Protein AF-A0A1I7YEZ0-F1 (afdb_monomer_lite)

Sequence (207 aa):
MKTYNNLDSLLQDSTDDSKKLRQFAIVEEPIQRFAKAYTDMCYNNSEWSNTPAQEICDQCLDSIPCFVQRYYRRLQVIAEGEVEPESFDLPLIPQNWFCNFHDNIEKYQILQVPAYSKGRKRIASNLEKFFSVSGVTKDDAKVIGGAFGQLKVAAKEDTEGSDKYTDVLEEIKADPILGRMLLKMYYFDFEYFNYAYPMISKSKQAE

Secondary structure (DSSP, 8-state):
----SSHHHHHHH--S-GGG--EEEEEE-HHHHHHHHHHIIIII-GGGTTSHHHHHHHHHTT-HHHHHHHHHHHHHHHHTTSSPPPTTTTTTS-GGGTTTHHHHGGGEEEEEE-SSGGGHHHHHHHHHHHHHHTT--HHHHHHHHHHHHHS--S----SSS--HHHHHHHHHHH-HHHHHHHHHHSHHHHHHTTPPPP---------

InterPro domains:
  IPR005331 Sulfotransferase [PF03567] (8-196)
  IPR007669 Carbohydrate sulfotransferase Chst-1-like [PTHR22900] (11-205)

Structure (mmCIF, N/CA/C/O backbone):
data_AF-A0A1I7YEZ0-F1
#
_entry.id   AF-A0A1I7YEZ0-F1
#
loop_
_atom_site.group_PDB
_atom_site.id
_atom_site.type_symbol
_atom_site.label_atom_id
_atom_site.label_alt_id
_atom_site.label_comp_id
_atom_site.label_asym_id
_atom_site.label_entity_id
_atom_site.label_seq_id
_atom_site.pdbx_PDB_ins_code
_atom_site.Cartn_x
_atom_site.Cartn_y
_atom_site.Cartn_z
_atom_site.occupancy
_atom_site.B_iso_or_equiv
_atom_site.auth_seq_id
_atom_site.auth_comp_id
_atom_site.auth_asym_id
_atom_site.auth_atom_id
_atom_site.pdbx_PDB_model_num
ATOM 1 N N . MET A 1 1 ? 7.709 3.311 25.412 1.00 47.84 1 MET A N 1
ATOM 2 C CA . MET A 1 1 ? 6.511 2.854 24.679 1.00 47.84 1 MET A CA 1
ATOM 3 C C . MET A 1 1 ? 6.741 1.391 24.339 1.00 47.84 1 MET A C 1
ATOM 5 O O . MET A 1 1 ? 7.767 1.117 23.733 1.00 47.84 1 MET A O 1
ATOM 9 N N . LYS A 1 2 ? 5.904 0.457 24.815 1.00 65.12 2 LYS A N 1
ATOM 10 C CA . LYS A 1 2 ? 5.994 -0.949 24.385 1.00 65.12 2 LYS A CA 1
ATOM 11 C C . LYS A 1 2 ? 5.464 -1.035 22.951 1.00 65.12 2 LYS A C 1
ATOM 13 O O . LYS A 1 2 ? 4.407 -0.479 22.666 1.00 65.12 2 LYS A O 1
ATOM 18 N N . THR A 1 3 ? 6.212 -1.683 22.071 1.00 62.38 3 THR A N 1
ATOM 19 C CA . THR A 1 3 ? 5.801 -2.012 20.703 1.00 62.38 3 THR A CA 1
ATOM 20 C C . THR A 1 3 ? 5.542 -3.509 20.622 1.00 62.38 3 THR A C 1
ATOM 22 O O . THR A 1 3 ? 6.266 -4.294 21.234 1.00 62.38 3 THR A O 1
ATOM 25 N N . TYR A 1 4 ? 4.501 -3.894 19.891 1.00 67.88 4 TYR A N 1
ATOM 26 C CA . TYR A 1 4 ? 4.086 -5.285 19.719 1.00 67.88 4 TYR A CA 1
ATOM 27 C C . TYR A 1 4 ? 4.155 -5.637 18.239 1.00 67.88 4 TYR A C 1
ATOM 29 O O . TYR A 1 4 ? 3.757 -4.832 17.397 1.00 67.88 4 TYR A O 1
ATOM 37 N N . ASN A 1 5 ? 4.645 -6.837 17.933 1.00 65.38 5 ASN A N 1
ATOM 38 C CA . ASN A 1 5 ? 4.856 -7.283 16.552 1.00 65.38 5 ASN A CA 1
ATOM 39 C C . ASN A 1 5 ? 3.672 -8.091 16.004 1.00 65.38 5 ASN A C 1
ATOM 41 O O . ASN A 1 5 ? 3.602 -8.354 14.810 1.00 65.38 5 ASN A O 1
ATOM 45 N N . ASN A 1 6 ? 2.736 -8.493 16.865 1.00 66.25 6 ASN A N 1
ATOM 46 C CA . ASN A 1 6 ? 1.482 -9.119 16.463 1.00 66.25 6 ASN A CA 1
ATOM 47 C C . ASN A 1 6 ? 0.381 -8.834 17.490 1.00 66.25 6 ASN A C 1
ATOM 49 O O . ASN A 1 6 ? 0.654 -8.489 18.645 1.00 66.25 6 ASN A O 1
ATOM 53 N N . LEU A 1 7 ? -0.867 -8.992 17.054 1.00 70.75 7 LEU A N 1
ATOM 54 C CA . LEU A 1 7 ? -2.037 -8.737 17.883 1.00 70.75 7 LEU A CA 1
ATOM 55 C C . LEU A 1 7 ? -2.096 -9.658 19.111 1.00 70.75 7 LEU A C 1
ATOM 57 O O . LEU A 1 7 ? -2.437 -9.194 20.193 1.00 70.75 7 LEU A O 1
ATOM 61 N N . ASP A 1 8 ? -1.717 -10.927 18.980 1.00 74.44 8 ASP A N 1
ATOM 62 C CA . ASP A 1 8 ? -1.791 -11.883 20.090 1.00 74.44 8 ASP A CA 1
ATOM 63 C C . ASP A 1 8 ? -0.897 -11.468 21.264 1.00 74.44 8 ASP A C 1
ATOM 65 O O . ASP A 1 8 ? -1.322 -11.513 22.416 1.00 74.44 8 ASP A O 1
ATOM 69 N N . SER A 1 9 ? 0.310 -10.977 20.979 1.00 74.38 9 SER A N 1
ATOM 70 C CA . SER A 1 9 ? 1.241 -10.462 21.987 1.00 74.38 9 SER A CA 1
ATOM 71 C C . SER A 1 9 ? 0.709 -9.215 22.699 1.00 74.38 9 SER A C 1
ATOM 73 O O . SER A 1 9 ? 0.898 -9.073 23.906 1.00 74.38 9 SER A O 1
ATOM 75 N N . LEU A 1 10 ? -0.008 -8.342 21.980 1.00 77.69 10 LEU A N 1
ATOM 76 C CA . LEU A 1 10 ? -0.697 -7.193 22.571 1.00 77.69 10 LEU A CA 1
ATOM 77 C C . LEU A 1 10 ? -1.849 -7.654 23.473 1.00 77.69 10 LEU A C 1
ATOM 79 O O . LEU A 1 10 ? -2.002 -7.157 24.587 1.00 77.69 10 LEU A O 1
ATOM 83 N N . LEU A 1 11 ? -2.655 -8.607 23.002 1.00 74.75 11 LEU A N 1
ATOM 84 C CA . LEU A 1 11 ? -3.812 -9.124 23.732 1.00 74.75 11 LEU A CA 1
ATOM 85 C C . LEU A 1 11 ? -3.413 -9.892 24.997 1.00 74.75 11 LEU A C 1
ATOM 87 O O . LEU A 1 11 ? -4.123 -9.805 25.991 1.00 74.75 11 LEU A O 1
ATOM 91 N N . GLN A 1 12 ? -2.288 -10.610 24.982 1.00 76.25 12 GLN A N 1
ATOM 92 C CA . GLN A 1 12 ? -1.764 -11.322 26.154 1.00 76.25 12 GLN A CA 1
ATOM 93 C C . GLN A 1 12 ? -1.242 -10.379 27.247 1.00 76.25 12 GLN A C 1
ATOM 95 O O . GLN A 1 12 ? -1.353 -10.700 28.427 1.00 76.25 12 GLN A O 1
ATOM 100 N N . ASP A 1 13 ? -0.674 -9.232 26.868 1.00 75.50 13 ASP A N 1
ATOM 101 C CA . ASP A 1 13 ? -0.158 -8.224 27.809 1.00 75.50 13 ASP A CA 1
ATOM 102 C C . ASP A 1 13 ? -1.258 -7.245 28.274 1.00 75.50 13 ASP A C 1
ATOM 104 O O . ASP A 1 13 ? -1.076 -6.503 29.240 1.00 75.50 13 ASP A O 1
ATOM 108 N N . SER A 1 14 ? -2.416 -7.245 27.604 1.00 68.50 14 SER A N 1
ATOM 109 C CA . SER A 1 14 ? -3.590 -6.462 27.987 1.00 68.50 14 SER A CA 1
ATOM 110 C C . SER A 1 14 ? -4.290 -7.087 29.195 1.00 68.50 14 SER A C 1
ATOM 112 O O . SER A 1 14 ? -4.757 -8.221 29.150 1.00 68.50 14 SER A O 1
ATOM 114 N N . THR A 1 15 ? -4.443 -6.313 30.272 1.00 64.94 15 THR A N 1
ATOM 115 C CA . THR A 1 15 ? -5.283 -6.681 31.428 1.00 64.94 15 THR A CA 1
ATOM 116 C C . THR A 1 15 ? -6.781 -6.541 31.148 1.00 64.94 15 THR A C 1
ATOM 118 O O . THR A 1 15 ? -7.604 -6.936 31.975 1.00 64.94 15 THR A O 1
ATOM 121 N N . ASP A 1 16 ? -7.136 -5.953 30.005 1.00 61.47 16 ASP A N 1
ATOM 122 C CA . ASP A 1 16 ? -8.508 -5.702 29.591 1.00 61.47 16 ASP A CA 1
ATOM 123 C C . ASP A 1 16 ? -9.095 -6.907 28.843 1.00 61.47 16 ASP A C 1
ATOM 125 O O . ASP A 1 16 ? -8.385 -7.632 28.142 1.00 61.47 16 ASP A O 1
ATOM 129 N N . ASP A 1 17 ? -10.408 -7.110 28.971 1.00 62.22 17 ASP A N 1
ATOM 130 C CA . ASP A 1 17 ? -11.119 -8.196 28.290 1.00 62.22 17 ASP A CA 1
ATOM 131 C C . ASP A 1 17 ? -10.940 -8.036 26.772 1.00 62.22 17 ASP A C 1
ATOM 133 O O . ASP A 1 17 ? -11.490 -7.109 26.176 1.00 62.22 17 ASP A O 1
ATOM 137 N N . SER A 1 18 ? -10.164 -8.929 26.145 1.00 57.91 18 SER A N 1
ATOM 138 C CA . SER A 1 18 ? -9.861 -8.930 24.701 1.00 57.91 18 SER A CA 1
ATOM 139 C C . SER A 1 18 ? -11.098 -8.746 23.807 1.00 57.91 18 SER A C 1
ATOM 141 O O . SER A 1 18 ? -10.997 -8.202 22.709 1.00 57.91 18 SER A O 1
ATOM 143 N N . LYS A 1 19 ? -12.290 -9.110 24.302 1.00 60.75 19 LYS A N 1
ATOM 144 C CA . LYS A 1 19 ? -13.590 -8.909 23.642 1.00 60.75 19 LYS A CA 1
ATOM 145 C C . LYS A 1 19 ? -14.031 -7.444 23.519 1.00 60.75 19 LYS A C 1
ATOM 147 O O . LYS A 1 19 ? -14.966 -7.159 22.772 1.00 60.75 19 LYS A O 1
ATOM 152 N N . LYS A 1 20 ? -13.410 -6.515 24.248 1.00 66.56 20 LYS A N 1
ATOM 153 C CA . LYS A 1 20 ? -13.707 -5.073 24.209 1.00 66.56 20 LYS A CA 1
ATOM 154 C C . LYS A 1 20 ? -12.766 -4.285 23.304 1.00 66.56 20 LYS A C 1
ATOM 156 O O . LYS A 1 20 ? -13.082 -3.138 22.983 1.00 66.56 20 LYS A O 1
ATOM 161 N N . LEU A 1 21 ? -11.644 -4.869 22.878 1.00 74.25 21 LEU A N 1
ATOM 162 C CA . LEU A 1 21 ? -10.682 -4.165 22.040 1.00 74.25 21 LEU A CA 1
ATOM 163 C C . LEU A 1 21 ? -11.250 -3.992 20.629 1.00 74.25 21 LEU A C 1
ATOM 165 O O . LEU A 1 21 ? -11.374 -4.946 19.862 1.00 74.25 21 LEU A O 1
ATOM 169 N N . ARG A 1 22 ? -11.585 -2.750 20.280 1.00 79.50 22 ARG A N 1
ATOM 170 C CA . ARG A 1 22 ? -11.962 -2.380 18.917 1.00 79.50 22 ARG A CA 1
ATOM 171 C C . ARG A 1 22 ? -10.737 -1.880 18.185 1.00 79.50 22 ARG A C 1
ATOM 173 O O . ARG A 1 22 ? -10.054 -0.978 18.663 1.00 79.50 22 ARG A O 1
ATOM 180 N N . GLN A 1 23 ? -10.489 -2.450 17.017 1.00 83.94 23 GLN A N 1
ATOM 181 C CA . GLN A 1 23 ? -9.335 -2.118 16.198 1.00 83.94 23 GLN A CA 1
ATOM 182 C C . GLN A 1 23 ? -9.804 -1.585 14.854 1.00 83.94 23 GLN A C 1
ATOM 184 O O . GLN A 1 23 ? -10.861 -1.965 14.348 1.00 83.94 23 GLN A O 1
ATOM 189 N N . PHE A 1 24 ? -9.013 -0.699 14.269 1.00 87.31 24 PHE A N 1
ATOM 190 C CA . PHE A 1 24 ? -9.208 -0.254 12.901 1.00 87.31 24 PHE A CA 1
ATOM 191 C C . PHE A 1 24 ? -7.873 -0.280 12.173 1.00 87.31 24 PHE A C 1
ATOM 193 O O . PHE A 1 24 ? -6.820 -0.109 12.786 1.00 87.31 24 PHE A O 1
ATOM 200 N N . ALA A 1 25 ? -7.932 -0.487 10.866 1.00 88.00 25 ALA A N 1
ATOM 201 C CA . ALA A 1 25 ? -6.780 -0.400 9.988 1.00 88.00 25 ALA A CA 1
ATOM 202 C C . ALA A 1 25 ? -7.051 0.666 8.935 1.00 88.00 25 ALA A C 1
ATOM 204 O O . ALA A 1 25 ? -8.113 0.673 8.313 1.00 88.00 25 ALA A O 1
ATOM 205 N N . ILE A 1 26 ? -6.101 1.576 8.747 1.00 86.12 26 ILE A N 1
ATOM 206 C CA . ILE A 1 26 ? -6.144 2.549 7.658 1.00 86.12 26 ILE A CA 1
ATOM 207 C C . ILE A 1 26 ? -5.381 1.943 6.493 1.00 86.12 26 ILE A C 1
ATOM 209 O O . ILE A 1 26 ? -4.197 1.651 6.633 1.00 86.12 26 ILE A O 1
ATOM 213 N N . VAL A 1 27 ? -6.057 1.753 5.366 1.00 89.25 27 VAL A N 1
ATOM 214 C CA . VAL A 1 27 ? -5.492 1.071 4.196 1.00 89.25 27 VAL A CA 1
ATOM 215 C C . VAL A 1 27 ? -5.599 1.947 2.965 1.00 89.25 27 VAL A C 1
ATOM 217 O O . VAL A 1 27 ? -6.586 2.660 2.812 1.00 89.25 27 VAL A O 1
ATOM 220 N N . GLU A 1 28 ? -4.614 1.906 2.081 1.00 86.88 28 GLU A N 1
ATOM 221 C CA . GLU A 1 28 ? -4.579 2.712 0.851 1.00 86.88 28 GLU A CA 1
ATOM 222 C C . GLU A 1 28 ? -4.883 1.841 -0.374 1.00 86.88 28 GLU A C 1
ATOM 224 O O . GLU A 1 28 ? -4.729 0.623 -0.329 1.00 86.88 28 GLU A O 1
ATOM 229 N N . GLU A 1 29 ? -5.361 2.448 -1.462 1.00 89.50 29 GLU A N 1
ATOM 230 C CA . GLU A 1 29 ? -5.557 1.714 -2.716 1.00 89.50 29 GLU A CA 1
ATOM 231 C C . GLU A 1 29 ? -4.183 1.251 -3.246 1.00 89.50 29 GLU A C 1
ATOM 233 O O . GLU A 1 29 ? -3.270 2.083 -3.315 1.00 89.50 29 GLU A O 1
ATOM 238 N N . PRO A 1 30 ? -3.993 -0.038 -3.598 1.00 93.06 30 PRO A N 1
ATOM 239 C CA . PRO A 1 30 ? -2.649 -0.579 -3.805 1.00 93.06 30 PRO A CA 1
ATOM 240 C C . PRO A 1 30 ? -1.838 0.104 -4.910 1.00 93.06 30 PRO A C 1
ATOM 242 O O . PRO A 1 30 ? -0.642 0.336 -4.728 1.00 93.06 30 PRO A O 1
ATOM 245 N N . ILE A 1 31 ? -2.465 0.474 -6.035 1.00 92.06 31 ILE A N 1
ATOM 246 C CA . ILE A 1 31 ? -1.752 1.126 -7.145 1.00 92.06 31 ILE A CA 1
ATOM 247 C C . ILE A 1 31 ? -1.298 2.533 -6.757 1.00 92.06 31 ILE A C 1
ATOM 249 O O . ILE A 1 31 ? -0.174 2.928 -7.057 1.00 92.06 31 ILE A O 1
ATOM 253 N N . GLN A 1 32 ? -2.142 3.290 -6.065 1.00 88.25 32 GLN A N 1
ATOM 254 C CA . GLN A 1 32 ? -1.793 4.630 -5.590 1.00 88.25 32 GLN A CA 1
ATOM 255 C C . GLN A 1 32 ? -0.737 4.597 -4.499 1.00 88.25 32 GLN A C 1
ATOM 257 O O . GLN A 1 32 ? 0.177 5.418 -4.510 1.00 88.25 32 GLN A O 1
ATOM 262 N N . ARG A 1 33 ? -0.826 3.631 -3.583 1.00 89.94 33 ARG A N 1
ATOM 263 C CA . ARG A 1 33 ? 0.198 3.431 -2.561 1.00 89.94 33 ARG A CA 1
ATOM 264 C C . ARG A 1 33 ? 1.554 3.139 -3.199 1.00 89.94 33 ARG A C 1
ATOM 266 O O . ARG A 1 33 ? 2.532 3.784 -2.833 1.00 89.94 33 ARG A O 1
ATOM 273 N N . PHE A 1 34 ? 1.594 2.238 -4.186 1.00 93.62 34 PHE A N 1
ATOM 274 C CA . PHE A 1 34 ? 2.801 1.976 -4.971 1.00 93.62 34 PHE A CA 1
ATOM 275 C C . PHE A 1 34 ? 3.305 3.242 -5.667 1.00 93.62 34 PHE A C 1
ATOM 277 O O . PHE A 1 34 ? 4.469 3.587 -5.507 1.00 93.62 34 PHE A O 1
ATOM 284 N N . ALA A 1 35 ? 2.438 3.952 -6.396 1.00 90.88 35 ALA A N 1
ATOM 285 C CA . ALA A 1 35 ? 2.825 5.149 -7.136 1.00 90.88 35 ALA A CA 1
ATOM 286 C C . ALA A 1 35 ? 3.430 6.207 -6.208 1.00 90.88 35 ALA A C 1
ATOM 288 O O . ALA A 1 35 ? 4.490 6.746 -6.498 1.00 90.88 35 ALA A O 1
ATOM 289 N N . LYS A 1 36 ? 2.809 6.444 -5.049 1.00 86.19 36 LYS A N 1
ATOM 290 C CA . LYS A 1 36 ? 3.323 7.361 -4.031 1.00 86.19 36 LYS A CA 1
ATOM 291 C C . LYS A 1 36 ? 4.685 6.911 -3.506 1.00 86.19 36 LYS A C 1
ATOM 293 O O . LYS A 1 36 ? 5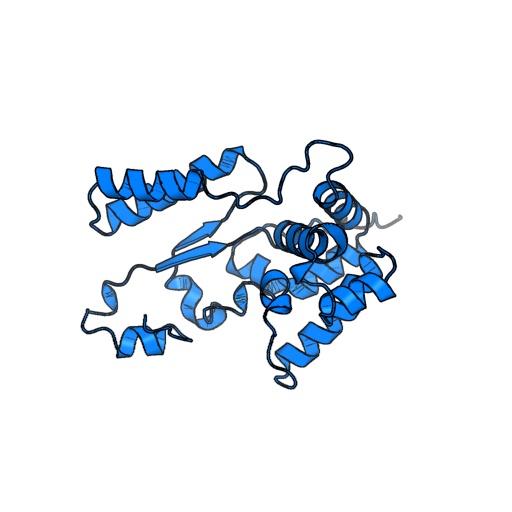.606 7.716 -3.472 1.00 86.19 36 LYS A O 1
ATOM 298 N N . ALA A 1 37 ? 4.818 5.642 -3.121 1.00 88.25 37 ALA A N 1
ATOM 299 C CA . ALA A 1 37 ? 6.067 5.105 -2.593 1.00 88.25 37 ALA A CA 1
ATOM 300 C C . ALA A 1 37 ? 7.201 5.167 -3.626 1.00 88.25 37 ALA A C 1
ATOM 302 O O . ALA A 1 37 ? 8.288 5.628 -3.298 1.00 88.25 37 ALA A O 1
ATOM 303 N N . TYR A 1 38 ? 6.937 4.767 -4.871 1.00 90.69 38 TYR A N 1
ATOM 304 C CA . TYR A 1 38 ? 7.886 4.860 -5.979 1.00 90.69 38 TYR A CA 1
ATOM 305 C C . TYR A 1 38 ? 8.289 6.311 -6.248 1.00 90.69 38 TYR A C 1
ATOM 307 O O . TYR A 1 38 ? 9.476 6.604 -6.362 1.00 90.69 38 TYR A O 1
ATOM 315 N N . THR A 1 39 ? 7.325 7.235 -6.289 1.00 87.94 39 THR A N 1
ATOM 316 C CA . THR A 1 39 ? 7.615 8.648 -6.532 1.00 87.94 39 THR A CA 1
ATOM 317 C C . THR A 1 39 ? 8.435 9.267 -5.402 1.00 87.94 39 THR A C 1
ATOM 319 O O . THR A 1 39 ? 9.439 9.933 -5.657 1.00 87.94 39 THR A O 1
ATOM 322 N N . ASP A 1 40 ? 8.048 9.017 -4.151 1.00 82.81 40 ASP A N 1
ATOM 323 C CA . ASP A 1 40 ? 8.771 9.525 -2.987 1.00 82.81 40 ASP A CA 1
ATOM 324 C C . ASP A 1 40 ? 10.198 8.969 -2.925 1.00 82.81 40 ASP A C 1
ATOM 326 O O . ASP A 1 40 ? 11.127 9.683 -2.548 1.00 82.81 40 ASP A O 1
ATOM 330 N N . MET A 1 41 ? 10.364 7.708 -3.320 1.00 83.56 41 MET A N 1
ATOM 331 C CA . MET A 1 41 ? 11.635 7.004 -3.320 1.00 83.56 41 MET A CA 1
ATOM 332 C C . MET A 1 41 ? 12.565 7.454 -4.437 1.00 83.56 41 MET A C 1
ATOM 334 O O . MET A 1 41 ? 13.671 7.883 -4.146 1.00 83.56 41 MET A O 1
ATOM 338 N N . CYS A 1 42 ? 12.117 7.395 -5.690 1.00 86.44 42 CYS A N 1
ATOM 339 C CA . CYS A 1 42 ? 12.985 7.626 -6.839 1.00 86.44 42 CYS A CA 1
ATOM 340 C C . CYS A 1 42 ? 13.148 9.111 -7.207 1.00 86.44 42 CYS A C 1
ATOM 342 O O . CYS A 1 42 ? 14.106 9.438 -7.905 1.00 86.44 42 CYS A O 1
ATOM 344 N N . TYR A 1 43 ? 12.250 10.008 -6.766 1.00 83.94 43 TYR A N 1
ATOM 345 C CA . TYR A 1 43 ? 12.280 11.423 -7.175 1.00 83.94 43 TYR A CA 1
ATOM 346 C C . TYR A 1 43 ? 12.384 12.425 -6.023 1.00 83.94 43 TYR A C 1
ATOM 348 O O . TYR A 1 43 ? 13.109 13.410 -6.152 1.00 83.94 43 TYR A O 1
ATOM 356 N N . ASN A 1 44 ? 11.670 12.218 -4.911 1.00 74.88 44 ASN A N 1
ATOM 357 C CA . ASN A 1 44 ? 11.440 13.316 -3.961 1.00 74.88 44 ASN A CA 1
ATOM 358 C C . ASN A 1 44 ? 12.363 13.326 -2.739 1.00 74.88 44 ASN A C 1
ATOM 360 O O . ASN A 1 44 ? 12.521 14.382 -2.121 1.00 74.88 44 ASN A O 1
ATOM 364 N N . ASN A 1 45 ? 12.907 12.181 -2.315 1.00 68.19 45 ASN A N 1
ATOM 365 C CA . ASN A 1 45 ? 13.511 12.080 -0.987 1.00 68.19 45 ASN A CA 1
ATOM 366 C C . ASN A 1 45 ? 14.967 11.596 -1.005 1.00 68.19 45 ASN A C 1
ATOM 368 O O . ASN A 1 45 ? 15.268 10.433 -1.257 1.00 68.19 45 ASN A O 1
ATOM 372 N N . SER A 1 46 ? 15.872 12.491 -0.596 1.00 64.06 46 SER A N 1
ATOM 373 C CA . SER A 1 46 ? 17.286 12.184 -0.380 1.00 64.06 46 SER A CA 1
ATOM 374 C C . SER A 1 46 ? 17.543 11.203 0.770 1.00 64.06 46 SER A C 1
ATOM 376 O O . SER A 1 46 ? 18.636 10.654 0.841 1.00 64.06 46 SER A O 1
ATOM 378 N N . GLU A 1 47 ? 16.595 10.961 1.679 1.00 67.88 47 GLU A N 1
ATOM 379 C CA . GLU A 1 47 ? 16.747 9.963 2.754 1.00 67.88 47 GLU A CA 1
ATOM 380 C C . GLU A 1 47 ? 16.870 8.533 2.216 1.00 67.88 47 GLU A C 1
ATOM 382 O O . GLU A 1 47 ? 17.475 7.688 2.872 1.00 67.88 47 GLU A O 1
ATOM 387 N N . TRP A 1 48 ? 16.354 8.264 1.013 1.00 68.50 48 TRP A N 1
ATOM 388 C CA . TRP A 1 48 ? 16.518 6.966 0.355 1.00 68.50 48 TRP A CA 1
ATOM 389 C C . TRP A 1 48 ? 17.851 6.833 -0.381 1.00 68.50 48 TRP A C 1
ATOM 391 O O . TRP A 1 48 ? 18.169 5.747 -0.870 1.00 68.50 48 TRP A O 1
ATOM 401 N N . SER A 1 49 ? 18.664 7.894 -0.419 1.00 68.06 49 SER A N 1
ATOM 402 C CA . SER A 1 49 ? 20.004 7.850 -1.007 1.00 68.06 49 SER A CA 1
ATOM 403 C C . SER A 1 49 ? 20.819 6.724 -0.378 1.00 68.06 49 SER A C 1
ATOM 405 O O . SER A 1 49 ? 20.943 6.644 0.844 1.00 68.06 49 SER A O 1
ATOM 407 N N . ASN A 1 50 ? 21.432 5.892 -1.219 1.00 73.50 50 ASN A N 1
ATOM 408 C CA . ASN A 1 50 ? 22.218 4.718 -0.818 1.00 73.50 50 ASN A CA 1
ATOM 409 C C . ASN A 1 50 ? 21.407 3.550 -0.220 1.00 73.50 50 ASN A C 1
ATOM 411 O O . ASN A 1 50 ? 21.985 2.690 0.442 1.00 73.50 50 ASN A O 1
ATOM 415 N N . THR A 1 51 ? 20.092 3.486 -0.444 1.00 77.69 51 THR A N 1
ATOM 416 C CA . THR A 1 51 ? 19.308 2.267 -0.172 1.00 77.69 51 THR A CA 1
ATOM 417 C C . THR A 1 51 ? 19.284 1.340 -1.396 1.00 77.69 51 THR A C 1
ATOM 419 O O . THR A 1 51 ? 19.356 1.835 -2.523 1.00 77.69 51 THR A O 1
ATOM 422 N N . PRO A 1 52 ? 19.113 0.012 -1.227 1.00 77.88 52 PRO A N 1
ATOM 423 C CA . PRO A 1 52 ? 18.874 -0.905 -2.348 1.00 77.88 52 PRO A CA 1
ATOM 424 C C . PRO A 1 52 ? 17.695 -0.480 -3.235 1.00 77.88 52 PRO A C 1
ATOM 426 O O . PRO A 1 52 ? 17.697 -0.692 -4.442 1.00 77.88 52 PRO A O 1
ATOM 429 N N . ALA A 1 53 ? 16.686 0.152 -2.638 1.00 73.69 53 ALA A N 1
ATOM 430 C CA . ALA A 1 53 ? 15.557 0.757 -3.330 1.00 73.69 53 ALA A CA 1
ATOM 431 C C . ALA A 1 53 ? 15.992 1.846 -4.328 1.00 73.69 53 ALA A C 1
ATOM 433 O O . ALA A 1 53 ? 15.640 1.784 -5.507 1.00 73.69 53 ALA A O 1
ATOM 434 N N . GLN A 1 54 ? 16.811 2.798 -3.871 1.00 80.25 54 GLN A N 1
ATOM 435 C CA . GLN A 1 54 ? 17.385 3.836 -4.727 1.00 80.25 54 GLN A CA 1
ATOM 436 C C . GLN A 1 54 ? 18.346 3.250 -5.762 1.00 80.25 54 GLN A C 1
ATOM 438 O O . GLN A 1 54 ? 18.323 3.668 -6.912 1.00 80.25 54 GLN A O 1
ATOM 443 N N . GLU A 1 55 ? 19.129 2.231 -5.402 1.00 83.94 55 GLU A N 1
ATOM 444 C CA . GLU A 1 55 ? 19.974 1.517 -6.362 1.00 83.94 55 GLU A CA 1
ATOM 445 C C . GLU A 1 55 ? 19.133 0.904 -7.497 1.00 83.94 55 GLU A C 1
ATOM 447 O O . GLU A 1 55 ? 19.529 0.951 -8.664 1.00 83.94 55 GLU A O 1
ATOM 452 N N . ILE A 1 56 ? 17.946 0.365 -7.191 1.00 84.94 56 ILE A N 1
ATOM 453 C CA . ILE A 1 56 ? 17.008 -0.103 -8.217 1.00 84.94 56 ILE A CA 1
ATOM 454 C C . ILE A 1 56 ? 16.503 1.073 -9.064 1.00 84.94 56 ILE A C 1
ATOM 456 O O . ILE A 1 56 ? 16.478 0.928 -10.286 1.00 84.94 56 ILE A O 1
ATOM 460 N N . CYS A 1 57 ? 16.130 2.212 -8.462 1.00 88.19 57 CYS A N 1
ATOM 461 C CA . CYS A 1 57 ? 15.737 3.418 -9.207 1.00 88.19 57 CYS A CA 1
ATOM 462 C C . CYS A 1 57 ? 16.843 3.841 -10.194 1.00 88.19 57 CYS A C 1
ATOM 464 O O . CYS A 1 57 ? 16.589 3.954 -11.395 1.00 88.19 57 CYS A O 1
ATOM 466 N N . ASP A 1 58 ? 18.082 3.970 -9.711 1.00 85.50 58 ASP A N 1
ATOM 467 C CA . ASP A 1 58 ? 19.245 4.420 -10.482 1.00 85.50 58 ASP A CA 1
ATOM 468 C C . ASP A 1 58 ? 19.572 3.455 -11.632 1.00 85.50 58 ASP A C 1
ATOM 470 O O . ASP A 1 58 ? 19.824 3.870 -12.763 1.00 85.50 58 ASP A O 1
ATOM 474 N N . GLN A 1 59 ? 19.523 2.143 -11.378 1.00 88.69 59 GLN A N 1
ATOM 475 C CA . GLN A 1 59 ? 19.794 1.123 -12.397 1.00 88.69 59 GLN A CA 1
ATOM 476 C C . GLN A 1 59 ? 18.657 0.963 -13.413 1.00 88.69 59 GLN A C 1
ATOM 478 O O . GLN A 1 59 ? 18.877 0.396 -14.487 1.00 88.69 59 GLN A O 1
ATOM 483 N N . CYS A 1 60 ? 17.451 1.427 -13.085 1.00 91.88 60 CYS A N 1
ATOM 484 C CA . CYS A 1 60 ? 16.301 1.391 -13.979 1.00 91.88 60 CYS A CA 1
ATOM 485 C C . CYS A 1 60 ? 16.110 2.672 -14.795 1.00 91.88 60 CYS A C 1
ATOM 487 O O . CYS A 1 60 ? 15.292 2.638 -15.712 1.00 91.88 60 CYS A O 1
ATOM 489 N N . LEU A 1 61 ? 16.856 3.752 -14.522 1.00 85.81 61 LEU A N 1
ATOM 490 C CA . LEU A 1 61 ? 16.813 5.009 -15.286 1.00 85.81 61 LEU A CA 1
ATOM 491 C C . LEU A 1 61 ? 15.368 5.484 -15.544 1.00 85.81 61 LEU A C 1
ATOM 493 O O . LEU A 1 61 ? 14.973 5.669 -16.692 1.00 85.81 61 LEU A O 1
ATOM 497 N N . ASP A 1 62 ? 14.563 5.598 -14.483 1.00 82.56 62 ASP A N 1
ATOM 498 C CA . ASP A 1 62 ? 13.138 5.985 -14.525 1.00 82.56 62 ASP A CA 1
ATOM 499 C C . ASP A 1 62 ? 12.164 4.976 -15.161 1.00 82.56 62 ASP A C 1
ATOM 501 O O . ASP A 1 62 ? 10.974 5.250 -15.288 1.00 82.56 62 ASP A O 1
ATOM 505 N N . SER A 1 63 ? 12.608 3.771 -15.527 1.00 93.50 63 SER A N 1
ATOM 506 C CA . SER A 1 63 ? 11.702 2.737 -16.039 1.00 93.50 63 SER A CA 1
ATOM 507 C C . SER A 1 63 ? 10.887 2.084 -14.913 1.00 93.50 63 SER A C 1
ATOM 509 O O . SER A 1 63 ? 11.397 1.238 -14.168 1.00 93.50 63 SER A O 1
ATOM 511 N N . ILE A 1 64 ? 9.587 2.396 -14.844 1.00 94.56 64 ILE A N 1
ATOM 512 C CA . ILE A 1 64 ? 8.648 1.775 -13.893 1.00 94.56 64 ILE A CA 1
ATOM 513 C C . ILE A 1 64 ? 8.560 0.252 -14.100 1.00 94.56 64 ILE A C 1
ATOM 515 O O . ILE A 1 64 ? 8.683 -0.481 -13.114 1.00 94.56 64 ILE A O 1
ATOM 519 N N . PRO A 1 65 ? 8.438 -0.288 -15.335 1.00 95.94 65 PRO A N 1
ATOM 520 C CA . PRO A 1 65 ? 8.444 -1.736 -15.545 1.00 95.94 65 PRO A CA 1
ATOM 521 C C . PRO A 1 65 ? 9.715 -2.425 -15.033 1.00 95.94 65 PRO A C 1
ATOM 523 O O . PRO A 1 65 ? 9.630 -3.497 -14.428 1.00 95.94 65 PRO A O 1
ATOM 526 N N . CYS A 1 66 ? 10.888 -1.808 -15.230 1.00 96.38 66 CYS A N 1
ATOM 527 C CA . CYS A 1 66 ? 12.153 -2.317 -14.698 1.00 96.38 66 CYS A CA 1
ATOM 528 C C . CYS A 1 66 ? 12.131 -2.367 -13.166 1.00 96.38 66 CYS A C 1
ATOM 530 O O . CYS A 1 66 ? 12.475 -3.401 -12.581 1.00 96.38 66 CYS A O 1
ATOM 532 N N . PHE A 1 67 ? 11.681 -1.283 -12.524 1.00 95.81 67 PHE A N 1
ATOM 533 C CA . PHE A 1 67 ? 11.586 -1.201 -11.070 1.00 95.81 67 PHE A CA 1
ATOM 534 C C . PHE A 1 67 ? 10.660 -2.288 -10.524 1.00 95.81 67 PHE A C 1
ATOM 536 O O . PHE A 1 67 ? 11.077 -3.088 -9.688 1.00 95.81 67 PHE A O 1
ATOM 543 N N . VAL A 1 68 ? 9.435 -2.390 -11.052 1.00 96.50 68 VAL A N 1
ATOM 544 C CA . VAL A 1 68 ? 8.440 -3.382 -10.615 1.00 96.50 68 VAL A CA 1
ATOM 545 C C . VAL A 1 68 ? 8.970 -4.803 -10.795 1.00 96.50 68 VAL A C 1
ATOM 547 O O . VAL A 1 68 ? 8.802 -5.633 -9.906 1.00 96.50 68 VAL A O 1
ATOM 550 N N . GLN A 1 69 ? 9.666 -5.106 -11.895 1.00 96.00 69 GLN A N 1
ATOM 551 C CA . GLN A 1 69 ? 10.239 -6.438 -12.103 1.00 96.00 69 GLN A CA 1
ATOM 552 C C . GLN A 1 69 ? 11.312 -6.789 -11.073 1.00 96.00 69 GLN A C 1
ATOM 554 O O . GLN A 1 69 ? 11.339 -7.913 -10.567 1.00 96.00 69 GLN A O 1
ATOM 559 N N . ARG A 1 70 ? 12.215 -5.856 -10.776 1.00 95.25 70 ARG A N 1
ATOM 560 C CA . ARG A 1 70 ? 13.295 -6.080 -9.810 1.00 95.25 70 ARG A CA 1
ATOM 561 C C . ARG A 1 70 ? 12.763 -6.140 -8.389 1.00 95.25 70 ARG A C 1
ATOM 563 O O . ARG A 1 70 ? 13.125 -7.046 -7.643 1.00 95.25 70 ARG A O 1
ATOM 570 N N . TYR A 1 71 ? 11.860 -5.232 -8.047 1.00 95.31 71 TYR A N 1
ATOM 571 C CA . TYR A 1 71 ? 11.269 -5.184 -6.724 1.00 95.31 71 TYR A CA 1
ATOM 572 C C . TYR A 1 71 ? 10.354 -6.387 -6.464 1.00 95.31 71 TYR A C 1
ATOM 574 O O . TYR A 1 71 ? 10.377 -6.942 -5.372 1.00 95.31 71 TYR A O 1
ATOM 582 N N . TYR A 1 72 ? 9.647 -6.900 -7.479 1.00 96.06 72 TYR A N 1
ATOM 583 C CA . TYR A 1 72 ? 8.913 -8.164 -7.361 1.00 96.06 72 TYR A CA 1
ATOM 584 C C . TYR A 1 72 ? 9.823 -9.332 -6.958 1.00 96.06 72 TYR A C 1
ATOM 586 O O . TYR A 1 72 ? 9.451 -10.108 -6.086 1.00 96.06 72 TYR A O 1
ATOM 594 N N . ARG A 1 73 ? 11.040 -9.431 -7.512 1.00 95.25 73 ARG A N 1
ATOM 595 C CA . ARG A 1 73 ? 12.008 -10.460 -7.084 1.00 95.25 73 ARG A CA 1
ATOM 596 C C . ARG A 1 73 ? 12.425 -10.277 -5.627 1.00 95.25 73 ARG A C 1
ATOM 598 O O . ARG A 1 73 ? 12.517 -11.260 -4.905 1.00 95.25 73 ARG A O 1
ATOM 605 N N . ARG A 1 74 ? 12.625 -9.032 -5.181 1.00 94.19 74 ARG A N 1
ATOM 606 C CA . ARG A 1 74 ? 12.894 -8.736 -3.765 1.00 94.19 74 ARG A CA 1
ATOM 607 C C . ARG A 1 74 ? 11.731 -9.176 -2.871 1.00 94.19 74 ARG A C 1
ATOM 609 O O . ARG A 1 74 ? 11.973 -9.811 -1.854 1.00 94.19 74 ARG A O 1
ATOM 616 N N . LEU A 1 75 ? 10.484 -8.922 -3.277 1.00 95.38 75 LEU A N 1
ATOM 617 C CA . LEU A 1 75 ? 9.302 -9.398 -2.552 1.00 95.38 75 LEU A CA 1
ATOM 618 C C . LEU A 1 75 ? 9.258 -10.925 -2.439 1.00 95.38 75 LEU A C 1
ATOM 620 O O . LEU A 1 75 ? 8.856 -11.426 -1.398 1.00 95.38 75 LEU A O 1
ATOM 624 N N . GLN A 1 76 ? 9.671 -11.668 -3.470 1.00 96.12 76 GLN A N 1
ATOM 625 C CA . GLN A 1 76 ? 9.717 -13.135 -3.406 1.00 96.12 76 GLN A CA 1
ATOM 626 C C . GLN A 1 76 ? 10.705 -13.620 -2.339 1.00 96.12 76 GLN A C 1
ATOM 628 O O . GLN A 1 76 ? 10.328 -14.414 -1.487 1.00 96.12 76 GLN A O 1
ATOM 633 N N . VAL A 1 77 ? 11.915 -13.059 -2.326 1.00 96.50 77 VAL A N 1
ATOM 634 C CA . VAL A 1 77 ? 12.961 -13.384 -1.340 1.00 96.50 77 VAL A CA 1
ATOM 635 C C . VAL A 1 77 ? 12.518 -13.021 0.088 1.00 96.50 77 VAL A C 1
ATOM 637 O O . VAL A 1 77 ? 12.754 -13.786 1.022 1.00 96.50 77 VAL A O 1
ATOM 640 N N . ILE A 1 78 ? 11.815 -11.892 0.266 1.00 95.31 78 ILE A N 1
ATOM 641 C CA . ILE A 1 78 ? 11.222 -11.521 1.565 1.00 95.31 78 ILE A CA 1
ATOM 642 C C . ILE A 1 78 ? 10.122 -12.513 1.968 1.00 95.31 78 ILE A C 1
ATOM 644 O O . ILE A 1 78 ? 10.088 -12.972 3.106 1.00 95.31 78 ILE A O 1
ATOM 648 N N . ALA A 1 79 ? 9.230 -12.874 1.043 1.00 93.81 79 ALA A N 1
ATOM 649 C CA . ALA A 1 79 ? 8.136 -13.809 1.310 1.00 93.81 79 ALA A CA 1
ATOM 650 C C . ALA A 1 79 ? 8.629 -15.230 1.638 1.00 93.81 79 ALA A C 1
ATOM 652 O O . ALA A 1 79 ? 7.971 -15.951 2.385 1.00 93.81 79 ALA A O 1
ATOM 653 N N . GLU A 1 80 ? 9.781 -15.629 1.096 1.00 95.94 80 GLU A N 1
ATOM 654 C CA . GLU A 1 80 ? 10.455 -16.900 1.388 1.00 95.94 80 GLU A CA 1
ATOM 655 C C . GLU A 1 80 ? 11.207 -16.879 2.733 1.00 95.94 80 GLU A C 1
ATOM 657 O O . GLU A 1 80 ? 11.650 -17.924 3.207 1.00 95.94 80 GLU A O 1
ATOM 662 N N . GLY A 1 81 ? 11.311 -15.712 3.381 1.00 94.19 81 GLY A N 1
ATOM 663 C CA . GLY A 1 81 ? 12.014 -15.536 4.653 1.00 94.19 81 GLY A CA 1
ATOM 664 C C . GLY A 1 81 ? 13.537 -15.554 4.518 1.00 94.19 81 GLY A C 1
ATOM 665 O O . GLY A 1 81 ? 14.241 -15.711 5.514 1.00 94.19 81 GLY A O 1
ATOM 666 N N . GLU A 1 82 ? 14.062 -15.409 3.300 1.00 95.81 82 GLU A N 1
ATOM 667 C CA . GLU A 1 82 ? 15.505 -15.349 3.054 1.00 95.81 82 GLU A CA 1
ATOM 668 C C . GLU A 1 82 ? 16.100 -14.000 3.485 1.00 95.81 82 GLU A C 1
ATOM 670 O O . GLU A 1 82 ? 17.269 -13.925 3.870 1.00 95.81 82 GLU A O 1
ATOM 675 N N . VAL A 1 83 ? 15.297 -12.931 3.427 1.00 93.38 83 VAL A N 1
ATOM 676 C CA . VAL A 1 83 ? 15.675 -11.569 3.822 1.00 93.38 83 VAL A CA 1
ATOM 677 C C . VAL A 1 83 ? 14.524 -10.915 4.585 1.00 93.38 83 VAL A C 1
ATOM 679 O O . VAL A 1 83 ? 13.377 -10.959 4.151 1.00 93.38 83 VAL A O 1
ATOM 682 N N . GLU A 1 84 ? 14.836 -10.266 5.705 1.00 91.12 84 GLU A N 1
ATOM 683 C CA . GLU A 1 84 ? 13.871 -9.443 6.441 1.00 91.12 84 GLU A CA 1
ATOM 684 C C . GLU A 1 84 ? 13.631 -8.104 5.719 1.00 91.12 84 GLU A C 1
ATOM 686 O O . GLU A 1 84 ? 14.587 -7.514 5.204 1.00 91.12 84 GLU A O 1
ATOM 691 N N . PRO A 1 85 ? 12.390 -7.581 5.691 1.00 91.69 85 PRO A N 1
ATOM 692 C CA . PRO A 1 85 ? 12.105 -6.294 5.071 1.00 91.69 85 PRO A CA 1
ATOM 693 C C . PRO A 1 85 ? 12.822 -5.157 5.810 1.00 91.69 85 PRO A C 1
ATOM 695 O O . PRO A 1 85 ? 12.769 -5.037 7.036 1.00 91.69 85 PRO A O 1
ATOM 698 N N . GLU A 1 86 ? 13.460 -4.278 5.048 1.00 90.12 86 GLU A N 1
ATOM 699 C CA . GLU A 1 86 ? 14.150 -3.098 5.558 1.00 90.12 86 GLU A CA 1
ATOM 700 C C . GLU A 1 86 ? 13.201 -1.890 5.620 1.00 90.12 86 GLU A C 1
ATOM 702 O O . GLU A 1 86 ? 12.083 -1.909 5.100 1.00 90.12 86 GLU A O 1
ATOM 707 N N . SER A 1 87 ? 13.630 -0.790 6.246 1.00 86.12 87 SER A N 1
ATOM 708 C CA . SER A 1 87 ? 12.785 0.405 6.414 1.00 86.12 87 SER A CA 1
ATOM 709 C C . SER A 1 87 ? 12.273 0.985 5.089 1.00 86.12 87 SER A C 1
ATOM 711 O O . SER A 1 87 ? 11.155 1.499 5.042 1.00 86.12 87 SER A O 1
ATOM 713 N N . PHE A 1 88 ? 13.056 0.870 4.013 1.00 85.50 88 PHE A N 1
ATOM 714 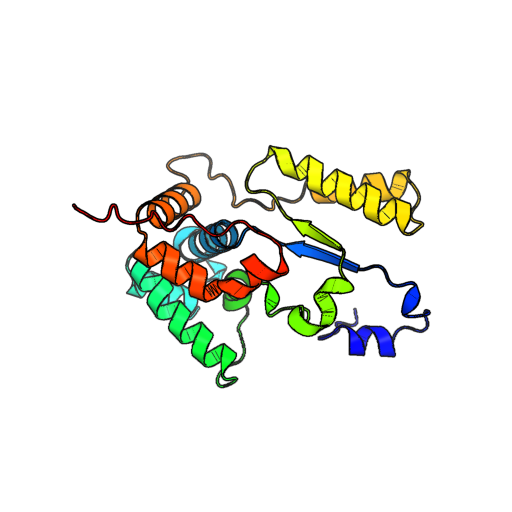C CA . PHE A 1 88 ? 12.659 1.301 2.671 1.00 85.50 88 PHE A CA 1
ATOM 715 C C . PHE A 1 88 ? 11.676 0.352 1.990 1.00 85.50 88 PHE A C 1
ATOM 717 O O . PHE A 1 88 ? 11.007 0.755 1.043 1.00 85.50 88 PHE A O 1
ATOM 724 N N . ASP A 1 89 ? 11.567 -0.893 2.452 1.00 91.81 89 ASP A N 1
ATOM 725 C CA . ASP A 1 89 ? 10.609 -1.843 1.901 1.00 91.81 89 ASP A CA 1
ATOM 726 C C . ASP A 1 89 ? 9.197 -1.557 2.399 1.00 91.81 89 ASP A C 1
ATOM 728 O O . ASP A 1 89 ? 8.224 -1.761 1.676 1.00 91.81 89 ASP A O 1
ATOM 732 N N . LEU A 1 90 ? 9.066 -1.038 3.623 1.00 90.56 90 LEU A N 1
ATOM 733 C CA . LEU A 1 90 ? 7.776 -0.853 4.291 1.00 90.56 90 LEU A CA 1
ATOM 734 C C . LEU A 1 90 ? 6.731 -0.106 3.441 1.00 90.56 90 LEU A C 1
ATOM 736 O O . LEU A 1 90 ? 5.578 -0.544 3.437 1.00 90.56 90 LEU A O 1
ATOM 740 N N . PRO A 1 91 ? 7.067 0.968 2.695 1.00 88.75 91 PRO A N 1
ATOM 741 C CA . PRO A 1 91 ? 6.113 1.654 1.823 1.00 88.75 91 PRO A CA 1
ATOM 742 C C . PRO A 1 91 ? 5.718 0.866 0.563 1.00 88.75 91 PRO A C 1
ATOM 744 O O . PRO A 1 91 ? 4.680 1.165 -0.022 1.00 88.75 91 PRO A O 1
ATOM 747 N N . LEU A 1 92 ? 6.513 -0.125 0.143 1.00 92.75 92 LEU A N 1
ATOM 748 C CA . LEU A 1 92 ? 6.346 -0.871 -1.110 1.00 92.75 92 LEU A CA 1
ATOM 749 C C . LEU A 1 92 ? 5.852 -2.310 -0.921 1.00 92.75 92 LEU A C 1
ATOM 751 O O . LEU A 1 92 ? 5.242 -2.846 -1.845 1.00 92.75 92 LEU A O 1
ATOM 755 N N . ILE A 1 93 ? 6.067 -2.951 0.230 1.00 95.00 93 ILE A N 1
ATOM 756 C CA . ILE A 1 93 ? 5.530 -4.300 0.481 1.00 95.00 93 ILE A CA 1
ATOM 757 C C . ILE A 1 93 ? 4.004 -4.278 0.631 1.00 95.00 93 ILE A C 1
ATOM 759 O O . ILE A 1 93 ? 3.459 -3.237 1.018 1.00 95.00 93 ILE A O 1
ATOM 763 N N . PRO A 1 94 ? 3.298 -5.387 0.342 1.00 95.75 94 PRO A N 1
ATOM 764 C CA . PRO A 1 94 ? 1.850 -5.459 0.505 1.00 95.75 94 PRO A CA 1
ATOM 765 C C . PRO A 1 94 ? 1.410 -5.094 1.919 1.00 95.75 94 PRO A C 1
ATOM 767 O O . PRO A 1 94 ? 1.985 -5.546 2.911 1.00 95.75 94 PRO A O 1
ATOM 770 N N . GLN A 1 95 ? 0.385 -4.253 2.029 1.00 93.12 95 GLN A N 1
ATOM 771 C CA . GLN A 1 95 ? -0.063 -3.761 3.326 1.00 93.12 95 GLN A CA 1
ATOM 772 C C . GLN A 1 95 ? -0.677 -4.889 4.177 1.00 93.12 95 GLN A C 1
ATOM 774 O O . GLN A 1 95 ? -0.640 -4.836 5.408 1.00 93.12 95 GLN A O 1
ATOM 779 N N . ASN A 1 96 ? -1.169 -5.951 3.539 1.00 93.06 96 ASN A N 1
ATOM 780 C CA . ASN A 1 96 ? -1.678 -7.144 4.191 1.00 93.06 96 ASN A CA 1
ATOM 781 C C . ASN A 1 96 ? -0.595 -7.981 4.896 1.00 93.06 96 ASN A C 1
ATOM 783 O O . ASN A 1 96 ? -0.949 -8.857 5.685 1.00 93.06 96 ASN A O 1
ATOM 787 N N . TRP A 1 97 ? 0.694 -7.742 4.622 1.00 92.75 97 TRP A N 1
ATOM 788 C CA . TRP A 1 97 ? 1.802 -8.420 5.311 1.00 92.75 97 TRP A CA 1
ATOM 789 C C . TRP A 1 97 ? 2.001 -7.893 6.735 1.00 92.75 97 TRP A C 1
ATOM 791 O O . TRP A 1 97 ? 2.561 -8.581 7.586 1.00 92.75 97 TRP A O 1
ATOM 801 N N . PHE A 1 98 ? 1.499 -6.693 7.026 1.00 87.69 98 PHE A N 1
ATOM 802 C CA . PHE A 1 98 ? 1.467 -6.161 8.382 1.00 87.69 98 PHE A CA 1
ATOM 803 C C . PHE A 1 98 ? 0.299 -6.742 9.178 1.00 87.69 98 PHE A C 1
ATOM 805 O O . PHE A 1 98 ? -0.691 -7.209 8.622 1.00 87.69 98 PHE A O 1
ATOM 812 N N . CYS A 1 99 ? 0.396 -6.680 10.508 1.00 80.56 99 CYS A N 1
ATOM 813 C CA . CYS A 1 99 ? -0.701 -6.981 11.440 1.00 80.56 99 CYS A CA 1
ATOM 814 C C . CYS A 1 99 ? -1.325 -8.386 11.320 1.00 80.56 99 CYS A C 1
ATOM 816 O O . CYS A 1 99 ? -2.341 -8.646 11.961 1.00 80.56 99 CYS A O 1
ATOM 818 N N . ASN A 1 100 ? -0.720 -9.290 10.543 1.00 81.94 100 ASN A N 1
ATOM 819 C CA . ASN A 1 100 ? -1.251 -10.613 10.237 1.00 81.94 100 ASN A CA 1
ATOM 820 C C . ASN A 1 100 ? -2.727 -10.567 9.787 1.00 81.94 100 ASN A C 1
ATOM 822 O O . ASN A 1 100 ? -3.594 -11.225 10.370 1.00 81.94 100 ASN A O 1
ATOM 826 N N . PHE A 1 101 ? -3.029 -9.735 8.779 1.00 88.38 101 PHE A N 1
ATOM 827 C CA . PHE A 1 101 ? -4.401 -9.544 8.295 1.00 88.38 101 PHE A CA 1
ATOM 828 C C . PHE A 1 101 ? -5.049 -10.833 7.783 1.00 88.38 101 PHE A C 1
ATOM 830 O O . PHE A 1 101 ? -6.258 -10.969 7.919 1.00 88.38 101 PHE A O 1
ATOM 837 N N . HIS A 1 102 ? -4.278 -11.788 7.257 1.00 86.31 102 HIS A N 1
ATOM 838 C CA . HIS A 1 102 ? -4.820 -13.076 6.810 1.00 86.31 102 HIS A CA 1
ATOM 839 C C . HIS A 1 102 ? -5.639 -13.786 7.901 1.00 86.31 102 HIS A C 1
ATOM 841 O O . HIS A 1 102 ? -6.720 -14.292 7.615 1.00 86.31 102 HIS A O 1
ATOM 847 N N . ASP A 1 103 ? -5.158 -13.743 9.146 1.00 86.75 103 ASP A N 1
ATOM 848 C CA . ASP A 1 103 ? -5.771 -14.456 10.270 1.00 86.75 103 ASP A CA 1
ATOM 849 C C . ASP A 1 103 ? -6.716 -13.588 11.112 1.00 86.75 103 ASP A C 1
ATOM 851 O O . ASP A 1 103 ? -7.384 -14.098 12.010 1.00 86.75 103 ASP A O 1
ATOM 855 N N . ASN A 1 104 ? -6.700 -12.266 10.911 1.00 86.19 104 ASN A N 1
ATOM 856 C CA . ASN A 1 104 ? -7.284 -11.322 11.866 1.00 86.19 104 ASN A CA 1
ATOM 857 C C . ASN A 1 104 ? -8.127 -10.218 11.233 1.00 86.19 104 ASN A C 1
ATOM 859 O O . ASN A 1 104 ? -8.559 -9.318 11.956 1.00 86.19 104 ASN A O 1
ATOM 863 N N . ILE A 1 105 ? -8.332 -10.208 9.915 1.00 89.00 105 ILE A N 1
ATOM 864 C CA . ILE A 1 105 ? -8.976 -9.075 9.243 1.00 89.00 105 ILE A CA 1
ATOM 865 C C . ILE A 1 105 ? -10.373 -8.761 9.784 1.00 89.00 105 ILE A C 1
ATOM 867 O O . ILE A 1 105 ? -10.741 -7.594 9.903 1.00 89.00 105 ILE A O 1
ATOM 871 N N . GLU A 1 106 ? -11.123 -9.773 10.205 1.00 88.50 106 GLU A N 1
ATOM 872 C CA . GLU A 1 106 ? -12.444 -9.643 10.816 1.00 88.50 106 GLU A CA 1
ATOM 873 C C . GLU A 1 106 ? -12.428 -8.909 12.166 1.00 88.50 106 GLU A C 1
ATOM 875 O O . GLU A 1 106 ? -13.464 -8.410 12.612 1.00 88.50 106 GLU A O 1
ATOM 880 N N . LYS A 1 107 ? -11.258 -8.799 12.809 1.00 85.81 107 LYS A N 1
ATOM 881 C CA . LYS A 1 107 ? -11.052 -8.054 14.061 1.00 85.81 107 LYS A CA 1
ATOM 882 C C . LYS A 1 107 ? -10.842 -6.556 13.822 1.00 85.81 107 LYS A C 1
ATOM 884 O O . LYS A 1 107 ? -10.870 -5.785 14.785 1.00 85.81 107 LYS A O 1
ATOM 889 N N . TYR A 1 108 ? -10.650 -6.133 12.571 1.00 88.12 108 TYR A N 1
ATOM 890 C CA . TYR A 1 108 ? -10.401 -4.742 12.202 1.00 88.12 108 TYR A CA 1
ATOM 891 C C . TYR A 1 108 ? -11.594 -4.117 11.482 1.00 88.12 108 TYR A C 1
ATOM 893 O O . TYR A 1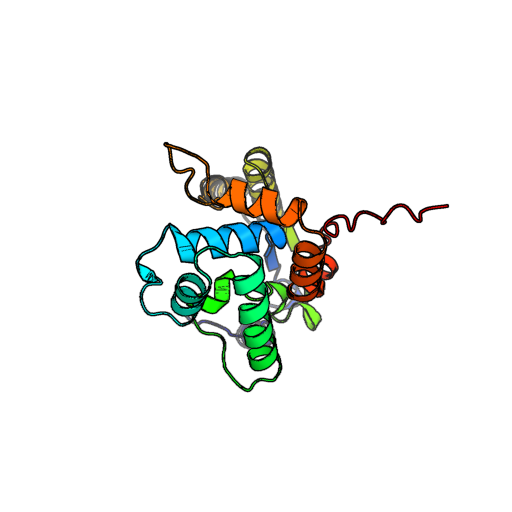 108 ? -12.141 -4.651 10.521 1.00 88.12 108 TYR A O 1
ATOM 901 N N . GLN A 1 109 ? -11.935 -2.888 11.867 1.00 88.75 109 GLN A N 1
ATOM 902 C CA . GLN A 1 109 ? -12.669 -2.001 10.977 1.00 88.75 109 GLN A CA 1
ATOM 903 C C . GLN A 1 109 ? -11.712 -1.453 9.910 1.00 88.75 109 GLN A C 1
ATOM 905 O O . GLN A 1 109 ? -10.836 -0.639 10.207 1.00 88.75 109 GLN A O 1
ATOM 910 N N . ILE A 1 110 ? -11.901 -1.862 8.657 1.00 88.56 110 ILE A N 1
ATOM 911 C CA . ILE A 1 110 ? -11.097 -1.369 7.536 1.00 88.56 110 ILE A CA 1
ATOM 912 C C . ILE A 1 110 ? -11.552 0.036 7.125 1.00 88.56 110 ILE A C 1
ATOM 914 O O . ILE A 1 110 ? -12.711 0.274 6.777 1.00 88.56 110 ILE A O 1
ATOM 918 N N . LEU A 1 111 ? -10.622 0.987 7.167 1.00 86.19 111 LEU A N 1
ATOM 919 C CA . LEU A 1 111 ? -10.803 2.381 6.788 1.00 86.19 111 LEU A CA 1
ATOM 920 C C . LEU A 1 111 ? -9.992 2.670 5.526 1.00 86.19 111 LEU A C 1
ATOM 922 O O . LEU A 1 111 ? -8.820 3.033 5.586 1.00 86.19 111 LEU A O 1
ATOM 926 N N . GLN A 1 112 ? -10.643 2.531 4.375 1.00 84.88 112 GLN A N 1
ATOM 927 C CA . GLN A 1 112 ? -10.030 2.827 3.084 1.00 84.88 112 GLN A CA 1
ATOM 928 C C . GLN A 1 112 ? -9.747 4.327 2.927 1.00 84.88 112 GLN A C 1
ATOM 930 O O . GLN A 1 112 ? -10.675 5.156 2.949 1.00 84.88 112 GLN A O 1
ATOM 935 N N . VAL A 1 113 ? -8.478 4.663 2.701 1.00 76.00 113 VAL A N 1
ATOM 936 C CA . VAL A 1 113 ? -8.026 5.978 2.266 1.00 76.00 113 VAL A CA 1
ATOM 937 C C . VAL A 1 113 ? -8.390 6.129 0.791 1.00 76.00 113 VAL A C 1
ATOM 939 O O . VAL A 1 113 ? -7.900 5.395 -0.061 1.00 76.00 113 VAL A O 1
ATOM 942 N N . PRO A 1 114 ? -9.282 7.062 0.455 1.00 63.06 114 PRO A N 1
ATOM 943 C CA . PRO A 1 114 ? -9.642 7.311 -0.924 1.00 63.06 114 PRO A CA 1
ATOM 944 C C . PRO A 1 114 ? -8.551 8.096 -1.643 1.00 63.06 114 PRO A C 1
ATOM 946 O O . PRO A 1 114 ? -7.989 9.044 -1.100 1.00 63.06 114 PRO A O 1
ATOM 949 N N . ALA A 1 115 ? -8.416 7.769 -2.921 1.00 54.81 115 ALA A N 1
ATOM 950 C CA . ALA A 1 115 ? -7.484 8.322 -3.894 1.00 54.81 115 ALA A CA 1
ATOM 951 C C . ALA A 1 115 ? -7.387 9.843 -4.015 1.00 54.81 115 ALA A C 1
ATOM 953 O O . ALA A 1 115 ? -6.397 10.362 -4.515 1.00 54.81 115 ALA A O 1
ATOM 954 N N . TYR A 1 116 ? -8.428 10.571 -3.605 1.00 50.25 116 TYR A N 1
ATOM 955 C CA . TYR A 1 116 ? -8.543 12.003 -3.854 1.00 50.25 116 TYR A CA 1
ATOM 956 C C . TYR A 1 116 ? -9.109 12.764 -2.652 1.00 50.25 116 TYR A C 1
ATOM 958 O O . TYR A 1 116 ? -9.877 12.246 -1.832 1.00 50.25 116 TYR A O 1
ATOM 966 N N . SER A 1 117 ? -8.766 14.054 -2.604 1.00 50.94 117 SER A N 1
ATOM 967 C CA . SER A 1 117 ? -9.025 15.034 -1.538 1.00 50.94 117 SER A CA 1
ATOM 968 C C . SER A 1 117 ? -10.424 15.000 -0.902 1.00 50.94 117 SER A C 1
ATOM 970 O O . SER A 1 117 ? -10.549 15.248 0.300 1.00 50.94 117 SER A O 1
ATOM 972 N N . LYS A 1 118 ? -11.476 14.637 -1.652 1.00 50.84 118 LYS A N 1
ATOM 973 C CA . LYS A 1 118 ? -12.855 14.538 -1.137 1.00 50.84 118 LYS A CA 1
ATOM 974 C C . LYS A 1 118 ? -13.028 13.514 -0.024 1.00 50.84 118 LYS A C 1
ATOM 976 O O . LYS A 1 118 ? -13.926 13.673 0.801 1.00 50.84 118 LYS A O 1
ATOM 981 N N . GLY A 1 119 ? -12.199 12.482 0.034 1.00 57.34 119 GLY A N 1
ATOM 982 C CA . GLY A 1 119 ? -12.431 11.419 0.992 1.00 57.34 119 GLY A CA 1
ATOM 983 C C . GLY A 1 119 ? -11.559 11.463 2.254 1.00 57.34 119 GLY A C 1
ATOM 984 O O . GLY A 1 119 ? -11.786 10.662 3.153 1.00 57.34 119 GLY A O 1
ATOM 985 N N . ARG A 1 120 ? -10.713 12.491 2.426 1.00 65.25 120 ARG A N 1
ATOM 986 C CA . ARG A 1 120 ? -10.140 12.837 3.746 1.00 65.25 120 ARG A CA 1
ATOM 987 C C . ARG A 1 120 ? -11.226 13.152 4.777 1.00 65.25 120 ARG A C 1
ATOM 989 O O . ARG A 1 120 ? -11.192 12.642 5.892 1.00 65.25 120 ARG A O 1
ATOM 996 N N . LYS A 1 121 ? -12.262 13.902 4.373 1.00 70.56 121 LYS A N 1
ATOM 997 C CA . LYS A 1 121 ? -13.454 14.151 5.208 1.00 70.56 121 LYS A CA 1
ATOM 998 C C . LYS A 1 121 ? -14.191 12.856 5.567 1.00 70.56 121 LYS A C 1
ATOM 1000 O O . LYS A 1 121 ? -14.735 12.746 6.660 1.00 70.56 121 LYS A O 1
ATOM 1005 N N . ARG A 1 122 ? -14.183 11.869 4.663 1.00 75.00 122 ARG A N 1
ATOM 1006 C CA . ARG A 1 122 ? -14.795 10.553 4.888 1.00 75.00 122 ARG A CA 1
ATOM 1007 C C . ARG A 1 122 ? -14.015 9.743 5.923 1.00 75.00 122 ARG A C 1
ATOM 1009 O O . ARG A 1 122 ? -14.641 9.182 6.811 1.00 75.00 122 ARG A O 1
ATOM 1016 N N . ILE A 1 123 ? -12.681 9.726 5.859 1.00 77.44 123 ILE A N 1
ATOM 1017 C CA . ILE A 1 123 ? -11.846 9.082 6.891 1.00 77.44 123 ILE A CA 1
ATOM 1018 C C . ILE A 1 123 ? -12.067 9.756 8.244 1.00 77.44 123 ILE A C 1
ATOM 1020 O O . ILE A 1 123 ? -12.348 9.067 9.216 1.00 77.44 123 ILE A O 1
ATOM 1024 N N . ALA A 1 124 ? -12.003 11.091 8.294 1.00 80.75 124 ALA A N 1
ATOM 1025 C CA . ALA A 1 124 ? -12.231 11.860 9.516 1.00 80.75 124 ALA A CA 1
ATOM 1026 C C . ALA A 1 124 ? -13.585 11.521 10.159 1.00 80.75 124 ALA A C 1
ATOM 1028 O O . ALA A 1 124 ? -13.645 11.208 11.344 1.00 80.75 124 ALA A O 1
ATOM 1029 N N . SER A 1 125 ? -14.657 11.497 9.360 1.00 83.06 125 SER A N 1
ATOM 1030 C CA . SER A 1 125 ? -15.998 11.128 9.827 1.00 83.06 125 SER A CA 1
ATOM 1031 C C . SER A 1 125 ? -16.096 9.658 10.253 1.00 83.06 125 SER A C 1
ATOM 1033 O O . SER A 1 125 ? -16.740 9.350 11.255 1.00 83.06 125 SER A O 1
ATOM 1035 N N . ASN A 1 126 ? -15.435 8.743 9.539 1.00 83.69 126 ASN A N 1
ATOM 1036 C CA . ASN A 1 126 ? -15.402 7.328 9.908 1.00 83.69 126 ASN A CA 1
ATOM 1037 C C . ASN A 1 126 ? -14.654 7.099 11.228 1.00 83.69 126 ASN A C 1
ATOM 1039 O O . ASN A 1 126 ? -15.105 6.288 12.034 1.00 83.69 126 ASN A O 1
ATOM 1043 N N . LEU A 1 127 ? -13.554 7.820 11.459 1.00 86.00 127 LEU A N 1
ATOM 1044 C CA . LEU A 1 127 ? -12.801 7.785 12.712 1.00 86.00 127 LEU A CA 1
ATOM 1045 C C . LEU A 1 127 ? -13.603 8.400 13.855 1.00 86.00 127 LEU A C 1
ATOM 1047 O O . LEU A 1 127 ? -13.736 7.770 14.897 1.00 86.00 127 LEU A O 1
ATOM 1051 N N . GLU A 1 128 ? -14.209 9.573 13.653 1.00 88.00 128 GLU A N 1
ATOM 1052 C CA . GLU A 1 128 ? -15.108 10.185 14.639 1.00 88.00 128 GLU A CA 1
ATOM 1053 C C . GLU A 1 128 ? -16.214 9.202 15.048 1.00 88.00 128 GLU A C 1
ATOM 1055 O O . GLU A 1 128 ? -16.452 8.979 16.239 1.00 88.00 128 GLU A O 1
ATOM 1060 N N . LYS A 1 129 ? -16.845 8.542 14.067 1.00 87.75 129 LYS A N 1
ATOM 1061 C CA . LYS A 1 129 ? -17.850 7.507 14.317 1.00 87.75 129 LYS A CA 1
ATOM 1062 C C . LYS A 1 129 ? -17.259 6.331 15.092 1.00 87.75 129 LYS A C 1
ATOM 1064 O O . LYS A 1 129 ? -17.861 5.933 16.085 1.00 87.75 129 LYS A O 1
ATOM 1069 N N . PHE A 1 130 ? -16.116 5.794 14.659 1.00 87.81 130 PHE A N 1
ATOM 1070 C CA . PHE A 1 130 ? -15.429 4.671 15.303 1.00 87.81 130 PHE A CA 1
ATOM 1071 C C . PHE A 1 130 ? -15.128 4.960 16.777 1.00 87.81 130 PHE A C 1
ATOM 1073 O O . PHE A 1 130 ? -15.494 4.166 17.644 1.00 87.81 130 PHE A O 1
ATOM 1080 N N . PHE A 1 131 ? -14.529 6.110 17.084 1.00 87.75 131 PHE A N 1
ATOM 1081 C CA . PHE A 1 131 ? -14.193 6.489 18.455 1.00 87.75 131 PHE A CA 1
ATOM 1082 C C . PHE A 1 131 ? -15.447 6.743 19.295 1.00 87.75 131 PHE A C 1
ATOM 1084 O O . PHE A 1 131 ? -15.540 6.231 20.411 1.00 87.75 131 PHE A O 1
ATOM 1091 N N . SER A 1 132 ? -16.461 7.413 18.735 1.00 86.50 132 SER A N 1
ATOM 1092 C CA . SER A 1 132 ? -17.737 7.648 19.425 1.00 86.50 132 SER A CA 1
ATOM 1093 C C . SER A 1 132 ? -18.429 6.342 19.831 1.00 86.50 132 SER A C 1
ATOM 1095 O O . SER A 1 132 ? -18.876 6.197 20.967 1.00 86.50 132 SER A O 1
ATOM 1097 N N . VAL A 1 133 ? -18.500 5.350 18.931 1.00 86.50 133 VAL A N 1
ATOM 1098 C CA . VAL A 1 133 ? -19.101 4.040 19.258 1.00 86.50 133 VAL A CA 1
ATOM 1099 C C . VAL A 1 133 ? -18.223 3.189 20.175 1.00 86.50 133 VAL A C 1
ATOM 1101 O O . VAL A 1 133 ? -18.698 2.177 20.688 1.00 86.50 133 VAL A O 1
ATOM 1104 N N . SER A 1 134 ? -16.959 3.573 20.353 1.00 84.56 134 SER A N 1
ATOM 1105 C CA . SER A 1 134 ? -15.987 2.922 21.236 1.00 84.56 134 SER A CA 1
ATOM 1106 C C . SER A 1 134 ? -15.924 3.575 22.623 1.00 84.56 134 SER A C 1
ATOM 1108 O O . SER A 1 134 ? -15.050 3.240 23.413 1.00 84.56 134 SER A O 1
ATOM 1110 N N . GLY A 1 135 ? -16.856 4.484 22.937 1.00 86.19 135 GLY A N 1
ATOM 1111 C CA . GLY A 1 135 ? -16.981 5.106 24.259 1.00 86.19 135 GLY A CA 1
ATOM 1112 C C . GLY A 1 135 ? -16.183 6.398 24.441 1.00 86.19 135 GLY A C 1
ATOM 1113 O O . GLY A 1 135 ? -16.202 6.961 25.533 1.00 86.19 135 GLY A O 1
ATOM 1114 N N . VAL A 1 136 ? -15.520 6.897 23.393 1.00 88.00 136 VAL A N 1
ATOM 1115 C CA . VAL A 1 136 ? -14.892 8.226 23.404 1.00 88.00 136 VAL A CA 1
ATOM 1116 C C . VAL A 1 136 ? -15.985 9.295 23.339 1.00 88.00 136 VAL A C 1
ATOM 1118 O O . VAL A 1 136 ? -16.984 9.129 22.633 1.00 88.00 136 VAL A O 1
ATOM 1121 N N . THR A 1 137 ? -15.817 10.395 24.080 1.00 91.62 137 THR A N 1
ATOM 1122 C CA . THR A 1 137 ? -16.781 11.502 24.044 1.00 91.62 137 THR A CA 1
ATOM 1123 C C . THR A 1 137 ? -16.888 12.061 22.623 1.00 91.62 137 THR A C 1
ATOM 1125 O O . THR A 1 137 ? -15.928 12.020 21.853 1.00 91.62 137 THR A O 1
ATOM 1128 N N . LYS A 1 138 ? -18.059 12.587 22.242 1.00 88.38 138 LYS A N 1
ATOM 1129 C CA . LYS A 1 138 ? -18.252 13.130 20.885 1.00 88.38 138 LYS A CA 1
ATOM 1130 C C . LYS A 1 138 ? -17.263 14.252 20.561 1.00 88.38 138 LYS A C 1
ATOM 1132 O O . LYS A 1 138 ? -16.799 14.333 19.428 1.00 88.38 138 LYS A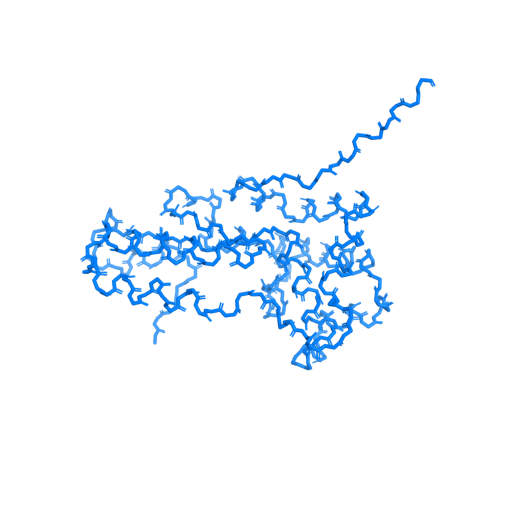 O 1
ATOM 1137 N N . ASP A 1 139 ? -16.936 15.085 21.546 1.00 90.06 139 ASP A N 1
ATOM 1138 C CA . ASP A 1 139 ? -16.007 16.198 21.363 1.00 90.06 139 ASP A CA 1
ATOM 1139 C C . ASP A 1 139 ? -14.578 15.692 21.127 1.00 90.06 139 ASP A C 1
ATOM 1141 O O . ASP A 1 139 ? -13.948 16.092 20.146 1.00 90.06 139 ASP A O 1
ATOM 1145 N N . ASP A 1 140 ? -14.103 14.732 21.926 1.00 88.75 140 ASP A N 1
ATOM 1146 C CA . ASP A 1 140 ? -12.779 14.123 21.735 1.00 88.75 140 ASP A CA 1
ATOM 1147 C C . ASP A 1 140 ? -12.701 13.337 20.420 1.00 88.75 140 ASP A C 1
ATOM 1149 O O . ASP A 1 140 ? -11.735 13.455 19.665 1.00 88.75 140 ASP A O 1
ATOM 1153 N N . ALA A 1 141 ? -13.745 12.574 20.086 1.00 87.12 141 ALA A N 1
ATOM 1154 C CA . ALA A 1 141 ? -13.818 11.820 18.837 1.00 87.12 141 ALA A CA 1
ATOM 1155 C C . ALA A 1 141 ? -13.759 12.744 17.609 1.00 87.12 141 ALA A C 1
ATOM 1157 O O . ALA A 1 141 ? -13.103 12.417 16.616 1.00 87.12 141 ALA A O 1
ATOM 1158 N N . LYS A 1 142 ? -14.394 13.919 17.688 1.00 87.19 142 LYS A N 1
ATOM 1159 C CA . LYS A 1 142 ? -14.340 14.953 16.650 1.00 87.19 142 LYS A CA 1
ATOM 1160 C C . LYS A 1 142 ? -12.950 15.577 16.537 1.00 87.19 142 LYS A C 1
ATOM 1162 O O . LYS A 1 142 ? -12.490 15.812 15.419 1.00 87.19 142 LYS A O 1
ATOM 1167 N N . VAL A 1 143 ? -12.266 15.821 17.657 1.00 86.50 143 VAL A N 1
ATOM 1168 C CA . VAL A 1 143 ? -10.869 16.291 17.659 1.00 86.50 143 VAL A CA 1
ATOM 1169 C C . VAL A 1 143 ? -9.962 15.268 16.976 1.00 86.50 143 VAL A C 1
ATOM 1171 O O . VAL A 1 143 ? -9.206 15.635 16.076 1.00 86.50 143 VAL A O 1
ATOM 1174 N N . ILE A 1 144 ? -10.086 13.984 17.327 1.00 81.38 144 ILE A N 1
ATOM 1175 C CA . ILE A 1 144 ? -9.295 12.904 16.723 1.00 81.38 144 ILE A CA 1
ATOM 1176 C C . ILE A 1 144 ? -9.574 12.808 15.218 1.00 81.38 144 ILE A C 1
ATOM 1178 O O . ILE A 1 144 ? -8.644 12.870 14.415 1.00 81.38 144 ILE A O 1
ATOM 1182 N N . GLY A 1 145 ? -10.845 12.721 14.810 1.00 80.00 145 GLY A N 1
ATOM 1183 C CA . GLY A 1 145 ? -11.220 12.686 13.393 1.00 80.00 145 GLY A CA 1
ATOM 1184 C C . GLY A 1 145 ? -10.700 13.906 12.623 1.00 80.00 145 GLY A C 1
ATOM 1185 O O . GLY A 1 145 ? -10.165 13.770 11.519 1.00 80.00 145 GLY A O 1
ATOM 1186 N N . GLY A 1 146 ? -10.782 15.093 13.229 1.00 77.81 146 GLY A N 1
ATOM 1187 C CA . GLY A 1 146 ? -10.263 16.344 12.680 1.00 77.81 146 GLY A CA 1
ATOM 1188 C C . GLY A 1 146 ? -8.749 16.332 12.459 1.00 77.81 146 GLY A C 1
ATOM 1189 O O . GLY A 1 146 ? -8.302 16.744 11.388 1.00 77.81 146 GLY A O 1
ATOM 1190 N N . ALA A 1 147 ? -7.972 15.811 13.413 1.00 76.88 147 ALA A N 1
ATOM 1191 C CA . ALA A 1 147 ? -6.518 15.685 13.290 1.00 76.88 147 ALA A CA 1
ATOM 1192 C C . ALA A 1 147 ? -6.125 14.784 12.108 1.00 76.88 147 ALA A C 1
ATOM 1194 O O . ALA A 1 147 ? -5.259 15.143 11.311 1.00 76.88 147 ALA A O 1
ATOM 1195 N N . PHE A 1 148 ? -6.826 13.664 11.915 1.00 69.00 148 PHE A N 1
ATOM 1196 C CA . PHE A 1 148 ? -6.605 12.785 10.761 1.00 69.00 148 PHE A CA 1
ATOM 1197 C C . PHE A 1 148 ? -6.981 13.436 9.428 1.00 69.00 148 PHE A C 1
ATOM 1199 O O . PHE A 1 148 ? -6.289 13.239 8.431 1.00 69.00 148 PHE A O 1
ATOM 1206 N N . GLY A 1 149 ? -8.036 14.255 9.392 1.00 64.69 149 GLY A N 1
ATOM 1207 C CA . GLY A 1 149 ? -8.392 15.029 8.199 1.00 64.69 149 GLY A CA 1
ATOM 1208 C C . GLY A 1 149 ? -7.299 16.012 7.756 1.00 64.69 149 GLY A C 1
ATOM 1209 O O . GLY A 1 149 ? -7.254 16.383 6.579 1.00 64.69 149 GLY A O 1
ATOM 1210 N N . GLN A 1 150 ? -6.420 16.410 8.681 1.00 63.06 150 GLN A N 1
ATOM 1211 C CA . GLN A 1 150 ? -5.294 17.315 8.451 1.00 63.06 150 GLN A CA 1
ATOM 1212 C C . GLN A 1 150 ? -3.981 16.589 8.120 1.00 63.06 150 GLN A C 1
ATOM 1214 O O . GLN A 1 150 ? -3.048 17.239 7.646 1.00 63.06 150 GLN A O 1
ATOM 1219 N N . LEU A 1 151 ? -3.896 15.264 8.311 1.00 58.34 151 LEU A N 1
ATOM 1220 C CA . LEU A 1 151 ? -2.717 14.493 7.915 1.00 58.34 151 LEU A CA 1
ATOM 1221 C C . LEU A 1 151 ? -2.525 14.584 6.397 1.00 58.34 151 LEU A C 1
ATOM 1223 O O . LEU A 1 151 ? -3.436 14.326 5.601 1.00 58.34 151 LEU A O 1
ATOM 1227 N N . LYS A 1 152 ? -1.310 14.952 5.986 1.00 53.75 152 LYS A N 1
ATOM 1228 C CA . LYS A 1 152 ? -0.881 14.895 4.588 1.00 53.75 152 LYS A CA 1
ATOM 1229 C C . LYS A 1 152 ? -0.645 13.429 4.222 1.00 53.75 152 LYS A C 1
ATOM 1231 O O . LYS A 1 152 ? 0.458 12.924 4.363 1.00 53.75 152 LYS A O 1
ATOM 1236 N N . VAL A 1 153 ? -1.711 12.729 3.834 1.00 51.59 153 VAL A N 1
ATOM 1237 C CA . VAL A 1 153 ? -1.625 11.333 3.362 1.00 51.59 153 VAL A CA 1
ATOM 1238 C C . VAL A 1 153 ? -1.275 11.272 1.871 1.00 51.59 153 VAL A C 1
ATOM 1240 O O . VAL A 1 153 ? -0.711 10.285 1.419 1.00 51.59 153 VAL A O 1
ATOM 1243 N N . ALA A 1 154 ? -1.535 12.339 1.112 1.00 47.53 154 ALA A N 1
ATOM 1244 C CA . ALA A 1 154 ? -1.075 12.452 -0.270 1.00 47.53 154 ALA A CA 1
ATOM 1245 C C . ALA A 1 154 ? 0.416 12.820 -0.320 1.00 47.53 154 ALA A C 1
ATOM 1247 O O . ALA A 1 154 ? 0.896 13.523 0.577 1.00 47.53 154 ALA A O 1
ATOM 1248 N N . ALA A 1 155 ? 1.111 12.372 -1.375 1.00 44.22 155 ALA A N 1
ATOM 1249 C CA . ALA A 1 155 ? 2.399 12.937 -1.776 1.00 44.22 155 ALA A CA 1
ATOM 1250 C C . ALA A 1 155 ? 2.300 14.472 -1.757 1.00 44.22 155 ALA A C 1
ATOM 1252 O O . ALA A 1 155 ? 1.214 15.028 -1.969 1.00 44.22 155 ALA A O 1
ATOM 1253 N N . LYS A 1 156 ? 3.396 15.169 -1.435 1.00 43.06 156 LYS A N 1
ATOM 1254 C CA . LYS A 1 156 ? 3.423 16.628 -1.588 1.00 43.06 156 LYS A CA 1
ATOM 1255 C C . LYS A 1 156 ? 2.969 16.934 -3.017 1.00 43.06 156 LYS A C 1
ATOM 1257 O O . LYS A 1 156 ? 3.588 16.457 -3.955 1.00 43.06 156 LYS A O 1
ATOM 1262 N N . GLU A 1 157 ? 1.882 17.692 -3.162 1.00 41.84 157 GLU A N 1
ATOM 1263 C CA . GLU A 1 157 ? 1.604 18.379 -4.420 1.00 41.84 157 GLU A CA 1
ATOM 1264 C C . GLU A 1 157 ? 2.793 19.324 -4.616 1.00 41.84 157 GLU A C 1
ATOM 1266 O O . GLU A 1 157 ? 2.852 20.373 -3.968 1.00 41.84 157 GLU A O 1
ATOM 1271 N N . ASP A 1 158 ? 3.791 18.908 -5.397 1.00 38.97 158 ASP A N 1
ATOM 1272 C CA . ASP A 1 158 ? 4.852 19.814 -5.804 1.00 38.97 158 ASP A CA 1
ATOM 1273 C C . ASP A 1 158 ? 4.201 20.861 -6.702 1.00 38.97 158 ASP A C 1
ATOM 1275 O O . ASP A 1 158 ? 3.737 20.618 -7.818 1.00 38.97 158 ASP A O 1
ATOM 1279 N N . THR A 1 159 ? 4.070 22.051 -6.133 1.00 37.12 159 THR A N 1
ATOM 1280 C CA . THR A 1 159 ? 3.671 23.268 -6.817 1.00 37.12 159 THR A CA 1
ATOM 1281 C C . THR A 1 159 ? 4.791 23.673 -7.768 1.00 37.12 159 THR A C 1
ATOM 1283 O O . THR A 1 159 ? 5.556 24.557 -7.415 1.00 37.12 159 THR A O 1
ATOM 1286 N N . GLU A 1 160 ? 4.921 22.984 -8.907 1.00 36.34 160 GLU A N 1
ATOM 1287 C CA . GLU A 1 160 ? 5.484 23.439 -10.193 1.00 36.34 160 GLU A CA 1
ATOM 1288 C C . GLU A 1 160 ? 5.853 22.233 -11.082 1.00 36.34 160 GLU A C 1
ATOM 1290 O O . GLU A 1 160 ? 6.888 21.606 -10.899 1.00 36.34 160 GLU A O 1
ATOM 1295 N N . GLY A 1 161 ? 5.030 21.963 -12.106 1.00 40.88 161 GLY A N 1
ATOM 1296 C CA . GLY A 1 161 ? 5.336 21.015 -13.190 1.00 40.88 161 GLY A CA 1
ATOM 1297 C C . GLY A 1 161 ? 4.995 19.555 -12.865 1.00 40.88 161 GLY A C 1
ATOM 1298 O O . GLY A 1 161 ? 5.329 19.082 -11.795 1.00 40.88 161 GLY A O 1
ATOM 1299 N N . SER A 1 162 ? 4.280 18.888 -13.785 1.00 51.38 162 SER A N 1
ATOM 1300 C CA . SER A 1 162 ? 3.895 17.456 -13.792 1.00 51.38 162 SER A CA 1
ATOM 1301 C C . SER A 1 162 ? 4.130 16.694 -12.479 1.00 51.38 162 SER A C 1
ATOM 1303 O O . SER A 1 162 ? 5.251 16.282 -12.178 1.00 51.38 162 SER A O 1
ATOM 1305 N N . ASP A 1 163 ? 3.060 16.476 -11.718 1.00 77.31 163 ASP A N 1
ATOM 1306 C CA . ASP A 1 163 ? 3.102 15.629 -10.533 1.00 77.31 163 ASP A CA 1
ATOM 1307 C C . ASP A 1 163 ? 3.579 14.222 -10.934 1.00 77.31 163 ASP A C 1
ATOM 1309 O O . ASP A 1 163 ? 2.827 13.466 -11.549 1.00 77.31 163 ASP A O 1
ATOM 1313 N N . LYS A 1 164 ? 4.834 13.874 -10.611 1.00 84.62 164 LYS A N 1
ATOM 1314 C CA . LYS A 1 164 ? 5.448 12.579 -10.956 1.00 84.62 164 LYS A CA 1
ATOM 1315 C C . LYS A 1 164 ? 4.595 11.397 -10.513 1.00 84.62 164 LYS A C 1
ATOM 1317 O O . LYS A 1 164 ? 4.591 10.362 -11.172 1.00 84.62 164 LYS A O 1
ATOM 1322 N N . TYR A 1 165 ? 3.840 11.554 -9.431 1.00 85.12 165 TYR A N 1
ATOM 1323 C CA . TYR A 1 165 ? 2.868 10.563 -8.988 1.00 85.12 165 TYR A CA 1
ATOM 1324 C C . TYR A 1 165 ? 1.735 10.367 -10.006 1.00 85.12 165 TYR A C 1
ATOM 1326 O O . TYR A 1 165 ? 1.344 9.234 -10.294 1.00 85.12 165 TYR A O 1
ATOM 1334 N N . THR A 1 166 ? 1.223 11.454 -10.586 1.00 86.12 166 THR A N 1
ATOM 1335 C CA . THR A 1 166 ? 0.217 11.404 -11.651 1.00 86.12 166 THR A CA 1
ATOM 1336 C C . THR A 1 166 ? 0.780 10.743 -12.911 1.00 86.12 166 THR A C 1
ATOM 1338 O O . THR A 1 166 ? 0.123 9.846 -13.440 1.00 86.12 166 THR A O 1
ATOM 1341 N N . ASP A 1 167 ? 2.004 11.083 -13.330 1.00 89.00 167 ASP A N 1
ATOM 1342 C CA . ASP A 1 167 ? 2.666 10.452 -14.486 1.00 89.00 167 ASP A CA 1
ATOM 1343 C C . ASP A 1 167 ? 2.801 8.929 -14.292 1.00 89.00 167 ASP A C 1
ATOM 1345 O O . ASP A 1 167 ? 2.429 8.136 -15.159 1.00 89.00 167 ASP A O 1
ATOM 1349 N N . VAL A 1 168 ? 3.249 8.505 -13.105 1.00 90.69 168 VAL A N 1
ATOM 1350 C CA . VAL A 1 168 ? 3.376 7.089 -12.720 1.00 90.69 168 VAL A CA 1
ATOM 1351 C C . VAL A 1 168 ? 2.027 6.370 -12.779 1.00 90.69 168 VAL A C 1
ATOM 1353 O O . VAL A 1 168 ? 1.926 5.259 -13.304 1.00 90.69 168 VAL A O 1
ATOM 1356 N N . LEU A 1 169 ? 0.961 6.993 -12.269 1.00 89.31 169 LEU A N 1
ATOM 1357 C CA . LEU A 1 169 ? -0.384 6.424 -12.337 1.00 89.31 169 LEU A CA 1
ATOM 1358 C C . LEU A 1 169 ? -0.892 6.278 -13.773 1.00 89.31 169 LEU A C 1
ATOM 1360 O O . LEU A 1 169 ? -1.608 5.318 -14.069 1.00 89.31 169 LEU A O 1
ATOM 1364 N N . GLU A 1 170 ? -0.597 7.239 -14.643 1.00 90.69 170 GLU A N 1
ATOM 1365 C CA . GLU A 1 170 ? -0.989 7.193 -16.050 1.00 90.69 170 GLU A CA 1
ATOM 1366 C C . GLU A 1 170 ? -0.244 6.090 -16.803 1.00 90.69 170 GLU A C 1
ATOM 1368 O O . GLU A 1 170 ? -0.883 5.323 -17.527 1.00 90.69 170 GLU A O 1
ATOM 1373 N N . GLU A 1 171 ? 1.056 5.921 -16.556 1.00 92.50 171 GLU A N 1
ATOM 1374 C CA . GLU A 1 171 ? 1.853 4.840 -17.142 1.00 92.50 171 GLU A CA 1
ATOM 1375 C C . GLU A 1 171 ? 1.335 3.455 -16.722 1.00 92.50 171 GLU A C 1
ATOM 1377 O O . GLU A 1 171 ? 1.089 2.598 -17.573 1.00 92.50 171 GLU A O 1
ATOM 1382 N N . ILE A 1 172 ? 1.052 3.250 -15.429 1.00 92.62 172 ILE A N 1
ATOM 1383 C CA . ILE A 1 172 ? 0.486 1.986 -14.922 1.00 92.62 172 ILE A CA 1
ATOM 1384 C C . ILE A 1 172 ? -0.865 1.671 -15.575 1.00 92.62 172 ILE A C 1
ATOM 1386 O O . ILE A 1 172 ? -1.153 0.514 -15.887 1.00 92.62 172 ILE A O 1
ATOM 1390 N N . LYS A 1 173 ? -1.714 2.683 -15.785 1.00 90.00 173 LYS A N 1
ATOM 1391 C CA . LYS A 1 173 ? -3.013 2.507 -16.455 1.00 90.00 173 LYS A CA 1
ATOM 1392 C C . LYS A 1 173 ? -2.858 2.199 -17.943 1.00 90.00 173 LYS A C 1
ATOM 1394 O O . LYS A 1 173 ? -3.699 1.489 -18.497 1.00 90.00 173 LYS A O 1
ATOM 1399 N N . ALA A 1 174 ? -1.831 2.749 -18.585 1.00 92.00 174 ALA A N 1
ATOM 1400 C CA . ALA A 1 174 ? -1.571 2.578 -20.008 1.00 92.00 174 ALA A CA 1
ATOM 1401 C C . ALA A 1 174 ? -0.932 1.221 -20.349 1.00 92.00 174 ALA A C 1
ATOM 1403 O O . ALA A 1 174 ? -1.123 0.741 -21.467 1.00 92.00 174 ALA A O 1
ATOM 1404 N N . ASP A 1 175 ? -0.228 0.584 -19.406 1.00 92.69 175 ASP A N 1
ATOM 1405 C CA . ASP A 1 175 ? 0.450 -0.702 -19.601 1.00 92.69 175 ASP A CA 1
ATOM 1406 C C . ASP A 1 175 ? -0.252 -1.868 -18.856 1.00 92.69 175 ASP A C 1
ATOM 1408 O O . ASP A 1 175 ? -0.080 -2.063 -17.648 1.00 92.69 175 ASP A O 1
ATOM 1412 N N . PRO A 1 176 ? -1.003 -2.739 -19.567 1.00 90.88 176 PRO A N 1
ATOM 1413 C CA . PRO A 1 176 ? -1.661 -3.898 -18.961 1.00 90.88 176 PRO A CA 1
ATOM 1414 C C . PRO A 1 176 ? -0.702 -4.952 -18.394 1.00 90.88 176 PRO A C 1
ATOM 1416 O O . PRO A 1 176 ? -1.109 -5.757 -17.554 1.00 90.88 176 PRO A O 1
ATOM 1419 N N . ILE A 1 177 ? 0.540 -5.033 -18.881 1.00 92.56 177 ILE A N 1
ATOM 1420 C CA . ILE A 1 177 ? 1.552 -5.948 -18.339 1.00 92.56 177 ILE A CA 1
ATOM 1421 C C . ILE A 1 177 ? 1.994 -5.431 -16.974 1.00 92.56 177 ILE A C 1
ATOM 1423 O O . ILE A 1 177 ? 1.965 -6.199 -16.010 1.00 92.56 177 ILE A O 1
ATOM 1427 N N . LEU A 1 178 ? 2.308 -4.139 -16.884 1.00 94.06 178 LEU A N 1
ATOM 1428 C CA . LEU A 1 178 ? 2.663 -3.473 -15.635 1.00 94.06 178 LEU A CA 1
ATOM 1429 C C . LEU A 1 178 ? 1.530 -3.573 -14.605 1.00 94.06 178 LEU A C 1
ATOM 1431 O O . LEU A 1 178 ? 1.751 -4.030 -13.483 1.00 94.06 178 LEU A O 1
ATOM 1435 N N . GLY A 1 179 ? 0.293 -3.274 -15.012 1.00 93.38 179 GLY A N 1
ATOM 1436 C CA . GLY A 1 179 ? -0.888 -3.422 -14.158 1.00 93.38 179 GLY A CA 1
ATOM 1437 C C . GLY A 1 179 ? -1.088 -4.854 -13.646 1.00 93.38 179 GLY A C 1
ATOM 1438 O O . GLY A 1 179 ? -1.398 -5.057 -12.473 1.00 93.38 179 GLY A O 1
ATOM 1439 N N . ARG A 1 180 ? -0.844 -5.877 -14.481 1.00 94.00 180 ARG A N 1
ATOM 1440 C CA . ARG A 1 180 ? -0.887 -7.287 -14.045 1.00 94.00 180 ARG A CA 1
ATOM 1441 C C . ARG A 1 180 ? 0.229 -7.641 -13.068 1.00 94.00 180 ARG A C 1
ATOM 1443 O O . ARG A 1 180 ? 0.009 -8.479 -12.198 1.00 94.00 180 ARG A O 1
ATOM 1450 N N . MET A 1 181 ? 1.418 -7.064 -13.214 1.00 95.38 181 MET A N 1
ATOM 1451 C CA . MET A 1 181 ? 2.517 -7.291 -12.274 1.00 95.38 181 MET A CA 1
ATOM 1452 C C . MET A 1 181 ? 2.217 -6.682 -10.907 1.00 95.38 181 MET A C 1
ATOM 1454 O O . MET A 1 181 ? 2.355 -7.372 -9.902 1.00 95.38 181 MET A O 1
ATOM 1458 N N . LEU A 1 182 ? 1.705 -5.453 -10.871 1.00 96.38 182 LEU A N 1
ATOM 1459 C CA . LEU A 1 182 ? 1.280 -4.814 -9.625 1.00 96.38 182 LEU A CA 1
ATOM 1460 C C . LEU A 1 182 ? 0.097 -5.551 -8.984 1.00 96.38 182 LEU A C 1
ATOM 1462 O O . LEU A 1 182 ? 0.093 -5.763 -7.775 1.00 96.38 182 LEU A O 1
ATOM 1466 N N . LEU A 1 183 ? -0.857 -6.048 -9.780 1.00 95.56 183 LEU A N 1
ATOM 1467 C CA . LEU A 1 183 ? -1.913 -6.925 -9.267 1.00 95.56 183 LEU A CA 1
ATOM 1468 C C . LEU A 1 183 ? -1.339 -8.195 -8.626 1.00 95.56 183 LEU A C 1
ATOM 1470 O O . LEU A 1 183 ? -1.830 -8.608 -7.586 1.00 95.56 183 LEU A O 1
ATOM 1474 N N . LYS A 1 184 ? -0.303 -8.814 -9.207 1.00 95.38 184 LYS A N 1
ATOM 1475 C CA . LYS A 1 184 ? 0.355 -9.983 -8.597 1.00 95.38 184 LYS A CA 1
ATOM 1476 C C . LYS A 1 184 ? 1.055 -9.638 -7.286 1.00 95.38 184 LYS A C 1
ATOM 1478 O O . LYS A 1 184 ? 1.003 -10.438 -6.362 1.00 95.38 184 LYS A O 1
ATOM 1483 N N . MET A 1 185 ? 1.705 -8.478 -7.215 1.00 96.56 185 MET A N 1
ATOM 1484 C CA . MET A 1 185 ? 2.379 -8.012 -6.001 1.00 96.56 185 MET A CA 1
ATOM 1485 C C . MET A 1 185 ? 1.385 -7.776 -4.864 1.00 96.56 185 MET A C 1
ATOM 1487 O O . MET A 1 185 ? 1.627 -8.218 -3.749 1.00 96.56 185 MET A O 1
ATOM 1491 N N . TYR A 1 186 ? 0.252 -7.138 -5.160 1.00 96.75 186 TYR A N 1
ATOM 1492 C CA . TYR A 1 186 ? -0.700 -6.653 -4.157 1.00 96.75 186 TYR A CA 1
ATOM 1493 C C . TYR A 1 186 ? -2.038 -7.400 -4.155 1.00 96.75 186 TYR A C 1
ATOM 1495 O O . TYR A 1 186 ? -3.039 -6.870 -3.680 1.00 96.75 186 TYR A O 1
ATOM 1503 N N . TYR A 1 187 ? -2.095 -8.617 -4.703 1.00 95.88 187 TYR A N 1
ATOM 1504 C CA . TYR A 1 187 ? -3.350 -9.352 -4.909 1.00 95.88 187 TYR A CA 1
ATOM 1505 C C . TYR A 1 187 ? -4.198 -9.439 -3.631 1.00 95.88 187 TYR A C 1
ATOM 1507 O O . TYR A 1 187 ? -5.389 -9.123 -3.650 1.00 95.88 187 TYR A O 1
ATOM 1515 N N . PHE A 1 188 ? -3.564 -9.796 -2.512 1.00 95.75 188 PHE A N 1
ATOM 1516 C CA . PHE A 1 188 ? -4.248 -9.917 -1.228 1.00 95.75 188 PHE A CA 1
ATOM 1517 C C . PHE A 1 188 ? -4.651 -8.569 -0.632 1.00 95.75 188 PHE A C 1
ATOM 1519 O O . PHE A 1 188 ? -5.663 -8.523 0.053 1.00 95.75 188 PHE A O 1
ATOM 1526 N N . ASP A 1 189 ? -3.960 -7.467 -0.936 1.00 95.31 189 ASP A N 1
ATOM 1527 C CA . ASP A 1 189 ? -4.431 -6.134 -0.538 1.00 95.31 189 ASP A CA 1
ATOM 1528 C C . ASP A 1 189 ? -5.763 -5.804 -1.224 1.00 95.31 189 ASP A C 1
ATOM 1530 O O . ASP A 1 189 ? -6.682 -5.291 -0.584 1.00 95.31 189 ASP A O 1
ATOM 1534 N N . PHE A 1 190 ? -5.907 -6.133 -2.514 1.00 94.50 190 PHE A N 1
ATOM 1535 C CA . PHE A 1 190 ? -7.180 -5.947 -3.219 1.00 94.50 190 PHE A CA 1
ATOM 1536 C C . PHE A 1 190 ? -8.296 -6.795 -2.610 1.00 94.50 190 PHE A C 1
ATOM 1538 O O . PHE A 1 190 ? -9.396 -6.288 -2.383 1.00 94.50 190 PHE A O 1
ATOM 1545 N N . GLU A 1 191 ? -8.008 -8.067 -2.335 1.00 93.75 191 GLU A N 1
ATOM 1546 C CA . GLU A 1 191 ? -8.976 -9.019 -1.791 1.00 93.75 191 GLU A CA 1
ATOM 1547 C C . GLU A 1 191 ? -9.396 -8.653 -0.362 1.00 93.75 191 GLU A C 1
ATOM 1549 O O . GLU A 1 191 ? -10.577 -8.437 -0.090 1.00 93.75 191 GLU A O 1
ATOM 1554 N N . TYR A 1 192 ? -8.432 -8.521 0.546 1.00 93.94 192 TYR A N 1
ATOM 1555 C CA . TYR A 1 192 ? -8.672 -8.295 1.969 1.00 93.94 192 TYR A CA 1
ATOM 1556 C C . TYR A 1 192 ? -9.276 -6.928 2.238 1.00 93.94 192 TYR A C 1
ATOM 1558 O O . TYR A 1 192 ? -10.191 -6.795 3.052 1.00 93.94 192 TYR A O 1
ATOM 1566 N N . PHE A 1 193 ? -8.811 -5.900 1.533 1.00 92.75 193 PHE A N 1
ATOM 1567 C CA . PHE A 1 193 ? -9.296 -4.546 1.752 1.00 92.75 193 PHE A CA 1
ATOM 1568 C C . PHE A 1 193 ? -10.454 -4.167 0.841 1.00 92.75 193 PHE A C 1
ATOM 1570 O O . PHE A 1 193 ? -10.913 -3.032 0.932 1.00 92.75 193 PHE A O 1
ATOM 1577 N N . ASN A 1 194 ? -10.970 -5.091 0.021 1.00 91.19 194 ASN A N 1
ATOM 1578 C CA . ASN A 1 194 ? -12.119 -4.882 -0.862 1.00 91.19 194 ASN A CA 1
ATOM 1579 C C . ASN A 1 194 ? -11.933 -3.676 -1.806 1.00 91.19 194 ASN A C 1
ATOM 1581 O O . ASN A 1 194 ? -12.800 -2.801 -1.925 1.00 91.19 194 ASN A O 1
ATOM 1585 N N . TYR A 1 195 ? -10.767 -3.607 -2.450 1.00 90.12 195 TYR A N 1
ATOM 1586 C CA . TYR A 1 195 ? -10.506 -2.668 -3.539 1.00 90.12 195 TYR A CA 1
ATOM 1587 C C . TYR A 1 195 ? -10.863 -3.298 -4.885 1.00 90.12 195 TYR A C 1
ATOM 1589 O O . TYR A 1 195 ? -10.728 -4.501 -5.094 1.00 90.12 195 TYR A O 1
ATOM 1597 N N . ALA A 1 196 ? -11.310 -2.471 -5.829 1.00 88.50 196 ALA A N 1
ATOM 1598 C CA . ALA A 1 196 ? -11.543 -2.936 -7.188 1.00 88.50 196 ALA A CA 1
ATOM 1599 C C . ALA A 1 196 ? -10.209 -3.285 -7.859 1.00 88.50 196 ALA A C 1
ATOM 1601 O O . ALA A 1 196 ? -9.263 -2.500 -7.799 1.00 88.50 196 ALA A O 1
ATOM 1602 N N . TYR A 1 197 ? -10.156 -4.426 -8.545 1.00 88.44 197 TYR A N 1
ATOM 1603 C CA . TYR A 1 197 ? -8.983 -4.787 -9.331 1.00 88.44 197 TYR A CA 1
ATOM 1604 C C . TYR A 1 197 ? -8.733 -3.754 -10.444 1.00 88.44 197 TYR A C 1
ATOM 1606 O O . TYR A 1 197 ? -9.695 -3.320 -11.096 1.00 88.44 197 TYR A O 1
ATOM 1614 N N . PRO A 1 198 ? -7.467 -3.382 -10.714 1.00 79.56 198 PRO A N 1
ATOM 1615 C CA . PRO A 1 198 ? -7.133 -2.521 -11.838 1.00 79.56 198 PRO A CA 1
ATOM 1616 C C . PRO A 1 198 ? -7.607 -3.219 -13.114 1.00 79.56 198 PRO A C 1
ATOM 1618 O O . PRO A 1 198 ? -7.258 -4.373 -13.365 1.00 79.56 198 PRO A O 1
ATOM 1621 N N . MET A 1 199 ? -8.484 -2.555 -13.872 1.00 64.69 199 MET A N 1
ATOM 1622 C CA . MET A 1 199 ? -9.167 -3.149 -15.020 1.00 64.69 199 MET A CA 1
ATOM 1623 C C . MET A 1 199 ? -8.15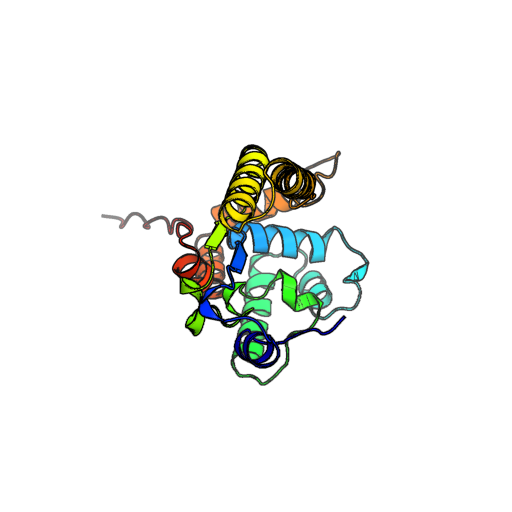2 -3.740 -16.002 1.00 64.69 199 MET A C 1
ATOM 1625 O O . MET A 1 199 ? -7.510 -3.017 -16.760 1.00 64.69 199 MET A O 1
ATOM 1629 N N . ILE A 1 200 ? -8.045 -5.068 -16.031 1.00 53.97 200 ILE A N 1
ATOM 1630 C CA . ILE A 1 200 ? -7.417 -5.778 -17.139 1.00 53.97 200 ILE A CA 1
ATOM 1631 C C . ILE A 1 200 ? -8.364 -5.543 -18.310 1.00 53.97 200 ILE A C 1
ATOM 1633 O O . ILE A 1 200 ? -9.438 -6.148 -18.363 1.00 53.97 200 ILE A O 1
ATOM 1637 N N . SER A 1 201 ? -8.024 -4.617 -19.212 1.00 43.16 201 SER A N 1
ATOM 1638 C CA . SER A 1 201 ? -8.770 -4.484 -20.456 1.00 43.16 201 SER A CA 1
ATOM 1639 C C . SER A 1 201 ? -8.830 -5.878 -21.074 1.00 43.16 201 SER A C 1
ATOM 1641 O O . SER A 1 201 ? -7.805 -6.520 -21.319 1.00 43.16 201 SER A O 1
ATOM 1643 N N . LYS A 1 202 ? -10.047 -6.410 -21.237 1.00 35.88 202 LYS A N 1
ATOM 1644 C CA . LYS A 1 202 ? -10.235 -7.591 -22.070 1.00 35.88 202 LYS A CA 1
ATOM 1645 C C . LYS A 1 202 ? -9.669 -7.179 -23.418 1.00 35.88 202 LYS A C 1
ATOM 1647 O O . LYS A 1 202 ? -10.215 -6.269 -24.045 1.00 35.88 202 LYS A O 1
ATOM 1652 N N . SER A 1 203 ? -8.553 -7.780 -23.828 1.00 35.75 203 SER A N 1
ATOM 1653 C CA . SER A 1 203 ? -8.140 -7.707 -25.217 1.00 35.75 203 SER A CA 1
ATOM 1654 C C . SER A 1 203 ? -9.384 -8.052 -26.022 1.00 35.75 203 SER A C 1
ATOM 1656 O O . SER A 1 203 ? -10.021 -9.080 -25.774 1.00 35.75 203 SER A O 1
ATOM 1658 N N . LYS A 1 204 ? -9.795 -7.146 -26.913 1.00 35.09 204 LYS A N 1
ATOM 1659 C CA . LYS A 1 204 ? -10.745 -7.503 -27.958 1.00 35.09 204 LYS A CA 1
ATOM 1660 C C . LYS A 1 204 ? -10.169 -8.763 -28.592 1.00 35.09 204 LYS A C 1
ATOM 1662 O O . LYS A 1 204 ? -9.091 -8.707 -29.181 1.00 35.09 204 LYS A O 1
ATOM 1667 N N . GLN A 1 205 ? -10.824 -9.898 -28.368 1.00 33.34 205 GLN A N 1
ATOM 1668 C CA . GLN A 1 205 ? -10.615 -11.059 -29.208 1.00 33.34 205 GLN A CA 1
ATOM 1669 C C . GLN A 1 205 ? -10.959 -10.564 -30.610 1.00 33.34 205 GLN A C 1
ATOM 1671 O O . GLN A 1 205 ? -12.069 -10.089 -30.840 1.00 33.34 205 GLN A O 1
ATOM 1676 N N . ALA A 1 206 ? -9.944 -10.509 -31.466 1.00 37.78 206 ALA A N 1
ATOM 1677 C CA . ALA A 1 206 ? -10.142 -10.284 -32.880 1.00 37.78 206 ALA A CA 1
ATOM 1678 C C . ALA A 1 206 ? -10.946 -11.484 -33.397 1.00 37.78 206 ALA A C 1
ATOM 1680 O O . ALA A 1 206 ? -10.447 -12.610 -33.356 1.00 37.78 206 ALA A O 1
ATOM 1681 N N . GLU A 1 207 ? -12.206 -11.233 -33.757 1.00 33.34 207 GLU A N 1
ATOM 1682 C CA . GLU A 1 207 ? -12.904 -12.003 -34.792 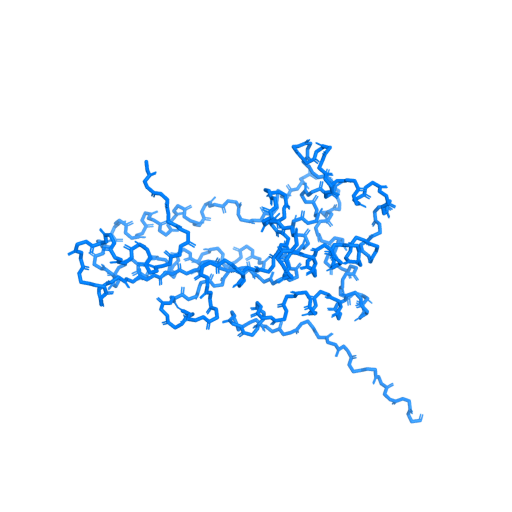1.00 33.34 207 GLU A CA 1
ATOM 1683 C C . GLU A 1 207 ? -12.255 -11.737 -36.154 1.00 33.34 207 GLU A C 1
ATOM 1685 O O . GLU A 1 207 ? -11.834 -10.576 -36.390 1.00 33.34 207 GLU A O 1
#

pLDDT: mean 79.99, std 16.39, range [33.34, 96.75]

Foldseek 3Di:
DDDDQAPVVVLVPDPDDPVLDQAADEAEDLLLLQLLLLCCQQPNDPVNPPPVLNVQSVVCVNDLVSSLVVVLVVLVCCVVVVDPDDPSCVSPAAPCVGRVCVVCLVSYHYHYDDPDLVCLLVSLVVQLVSCVVSVHDSVVSNVVSVVSSPDCPDRPPPPDDDPSSVVSSVVCLVDLVSLVSSCVRHVVVCVSNVNDRNDNPPPPPDD

Organism: NCBI:txid37863

Radius of gyration: 19.11 Å; chains: 1; bounding box: 41×40×66 Å